Protein AF-A0A3D0QI97-F1 (afdb_monomer)

Secondary structure (DSSP, 8-state):
---------HHHHHHHHHHHTS---HHHHHHHHHHHHHHH-TT-HHHHHHHHHHHHHHHHTT-HHHHHHHHHHHHHHHHH-TT-HHHHHHHHHHHHHHHHH--SHHHHHHHHHHHHHHHHHHHHH-TT-HHHHHHHHHHHHTS-GGG--HHHHHHHHHHHHT-TTTTTS-HHHHHHHHHHHHHHHHHTT-HHHHHHHHHHHHHHSTTSHHHHHHHHHHHHTT-

pLDDT: mean 90.34, std 15.94, range [37.19, 98.81]

Radius of gyration: 21.59 Å; Cα contacts (8 Å, |Δi|>4): 256; chains: 1; bounding box: 40×82×49 Å

Foldseek 3Di:
DDDDDDPPPPVVVVVVVVVVPPPPPPLNVVLVVLVVVCVVVVLPLVSLLVNLVSLLVVVVVPDPVSLVSSLVSLVSNCVNPVLPLLSLLSNLLSLQSVLVVDPDPVSNVVSPVSSQVSLVVSCVSPVLDLNSLLSLLVSLLVDDCVVVSLVSSLVSLVSLVVRPCNVVDDLVSLLSSLLSNLVSCVVVVVPVSSLVSLVSSCVSDPPDPSNVVSVVVVVVSVD

Sequence (223 aa):
MRSIIPAVSRNFLLTLLLYLLVPVSKGQDRIRELEARLKLAPNDESVLMELGRMYHDRGVDGDEEAVDKAFGLFERALMLDSSNVVALAYRGRLWTMRALDSWWPPNKLSYFKKGGDDLDAAVSMDPTNIMVRLLRGINGLGLPDFLGKLPKALEDFILILRHPEFPEQRKELKVAVFYYAGVACKRADDYEKARELFKQAMSVFPGSDFAKRAETELMDMGS

Nearest PDB structures (foldseek):
  2pl2-assembly1_B  TM=8.116E-01  e=1.186E-04  Thermus thermophilus HB27
  8j8p-assembly1_C  TM=7.797E-01  e=1.451E-03  Saccharomyces eubayanus
  7cc7-assembly1_A  TM=7.195E-01  e=1.001E-03  Homo sapiens
  5zyp-assembly1_A  TM=6.661E-01  e=1.116E-02  Saccharomyces cerevisiae S288C
  1zu2-assembly1_A  TM=6.411E-01  e=1.188E-01  Arabidopsis thaliana

Mean predicted aligned error: 7.46 Å

Structure (mmCIF, N/CA/C/O backbone):
data_AF-A0A3D0QI97-F1
#
_entry.id   AF-A0A3D0QI97-F1
#
loop_
_atom_site.group_PDB
_atom_site.id
_atom_site.type_symbol
_atom_site.label_atom_id
_atom_site.label_alt_id
_atom_site.label_comp_id
_atom_site.label_asym_id
_atom_site.label_entity_id
_atom_site.label_seq_id
_atom_site.pdbx_PDB_ins_code
_atom_site.Cartn_x
_atom_site.Cartn_y
_atom_site.Cartn_z
_atom_site.occupancy
_atom_site.B_iso_or_equiv
_atom_site.auth_seq_id
_atom_site.auth_comp_id
_atom_site.auth_asym_id
_atom_site.auth_atom_id
_atom_site.pdbx_PDB_model_num
ATOM 1 N N . MET A 1 1 ? -4.526 -65.144 -27.166 1.00 42.94 1 MET A N 1
ATOM 2 C CA . MET A 1 1 ? -3.799 -64.028 -26.521 1.00 42.94 1 MET A CA 1
ATOM 3 C C . MET A 1 1 ? -4.731 -62.825 -26.455 1.00 42.94 1 MET A C 1
ATOM 5 O O . MET A 1 1 ? -5.019 -62.243 -27.491 1.00 42.94 1 MET A O 1
ATOM 9 N N . ARG A 1 2 ? -5.305 -62.523 -25.283 1.00 37.19 2 ARG A N 1
ATOM 10 C CA . ARG A 1 2 ? -6.156 -61.336 -25.083 1.00 37.19 2 ARG A CA 1
ATOM 11 C C . ARG A 1 2 ? -5.255 -60.162 -24.696 1.00 37.19 2 ARG A C 1
ATOM 13 O O . ARG A 1 2 ? -4.543 -60.252 -23.704 1.00 37.19 2 ARG A O 1
ATOM 20 N N . SER A 1 3 ? -5.274 -59.112 -25.511 1.00 44.03 3 SER A N 1
ATOM 21 C CA . SER A 1 3 ? -4.613 -57.832 -25.250 1.00 44.03 3 SER A CA 1
ATOM 22 C C . SER A 1 3 ? -5.329 -57.117 -24.102 1.00 44.03 3 SER A C 1
ATOM 24 O O . SER A 1 3 ? -6.533 -56.875 -24.182 1.00 44.03 3 SER A O 1
ATOM 26 N N . ILE A 1 4 ? -4.598 -56.825 -23.026 1.00 48.00 4 ILE A N 1
ATOM 27 C CA . ILE A 1 4 ? -5.045 -55.993 -21.907 1.00 48.00 4 ILE A CA 1
ATOM 28 C C . ILE A 1 4 ? -4.420 -54.617 -22.133 1.00 48.00 4 ILE A C 1
ATOM 30 O O . ILE A 1 4 ? -3.275 -54.382 -21.758 1.00 48.00 4 ILE A O 1
ATOM 34 N N . ILE A 1 5 ? -5.158 -53.713 -22.772 1.00 47.22 5 ILE A N 1
ATOM 35 C CA . ILE A 1 5 ? -4.885 -52.278 -22.669 1.00 47.22 5 ILE A CA 1
ATOM 36 C C . ILE A 1 5 ? -5.796 -51.784 -21.542 1.00 47.22 5 ILE A C 1
ATOM 38 O O . ILE A 1 5 ? -7.015 -51.940 -21.663 1.00 47.22 5 ILE A O 1
ATOM 42 N N . PRO A 1 6 ? -5.268 -51.248 -20.427 1.00 40.94 6 PRO A N 1
ATOM 43 C CA . PRO A 1 6 ? -6.119 -50.716 -19.378 1.00 40.94 6 PRO A CA 1
ATOM 44 C C . PRO A 1 6 ? -6.886 -49.521 -19.943 1.00 40.94 6 PRO A C 1
ATOM 46 O O . PRO A 1 6 ? -6.299 -48.563 -20.446 1.00 40.94 6 PRO A O 1
ATOM 49 N N . ALA A 1 7 ? -8.215 -49.599 -19.884 1.00 50.31 7 ALA A N 1
ATOM 50 C CA . ALA A 1 7 ? -9.086 -48.482 -20.190 1.00 50.31 7 ALA A CA 1
ATOM 51 C C . ALA A 1 7 ? -8.742 -47.338 -19.228 1.00 50.31 7 ALA A C 1
ATOM 53 O O . ALA A 1 7 ? -9.106 -47.379 -18.052 1.00 50.31 7 ALA A O 1
ATOM 54 N N . VAL A 1 8 ? -8.025 -46.323 -19.719 1.00 46.69 8 VAL A N 1
ATOM 55 C CA . VAL A 1 8 ? -7.943 -45.027 -19.045 1.00 46.69 8 VAL A CA 1
ATOM 56 C C . VAL A 1 8 ? -9.386 -44.583 -18.867 1.00 46.69 8 VAL A C 1
ATOM 58 O O . VAL A 1 8 ? -10.099 -44.363 -19.847 1.00 46.69 8 VAL A O 1
ATOM 61 N N . SER A 1 9 ? -9.859 -44.592 -17.620 1.00 44.16 9 SER A N 1
ATOM 62 C CA . SER A 1 9 ? -11.266 -44.344 -17.333 1.00 44.16 9 SER A CA 1
ATOM 63 C C . SER A 1 9 ? -11.675 -43.019 -17.979 1.00 44.16 9 SER A C 1
ATOM 65 O O . SER A 1 9 ? -10.985 -42.010 -17.842 1.00 44.16 9 SER A O 1
ATOM 67 N N . ARG A 1 10 ? -12.798 -43.018 -18.703 1.00 52.00 10 ARG A N 1
ATOM 68 C CA . ARG A 1 10 ? -13.376 -41.836 -19.369 1.00 52.00 10 ARG A CA 1
ATOM 69 C C . ARG A 1 10 ? -13.513 -40.628 -18.424 1.00 52.00 10 ARG A C 1
ATOM 71 O O . ARG A 1 10 ? -13.528 -39.489 -18.877 1.00 52.00 10 ARG A O 1
ATOM 78 N N . ASN A 1 11 ? -13.541 -40.881 -17.115 1.00 47.75 11 ASN A N 1
ATOM 79 C CA . ASN A 1 11 ? -13.547 -39.872 -16.064 1.00 47.75 11 ASN A CA 1
ATOM 80 C C . ASN A 1 11 ? -12.225 -39.096 -15.958 1.00 47.75 11 ASN A C 1
ATOM 82 O O . ASN A 1 11 ? -12.269 -37.911 -15.670 1.00 47.75 11 ASN A O 1
ATOM 86 N N . PHE A 1 12 ? -11.066 -39.694 -16.248 1.00 55.12 12 PHE A N 1
ATOM 87 C CA . PHE A 1 12 ? -9.773 -39.005 -16.135 1.00 55.12 12 PHE A CA 1
ATOM 88 C C . PHE A 1 12 ? -9.583 -37.930 -17.221 1.00 55.12 12 PHE A C 1
ATOM 90 O O . PHE A 1 12 ? -9.075 -36.848 -16.939 1.00 55.12 12 PHE A O 1
ATOM 97 N N . LEU A 1 13 ? -10.065 -38.184 -18.446 1.00 48.81 13 LEU A N 1
ATOM 98 C CA . LEU A 1 13 ? -10.087 -37.178 -19.518 1.00 48.81 13 LEU A CA 1
ATOM 99 C C . LEU A 1 13 ? -11.094 -36.052 -19.242 1.00 48.81 13 LEU A C 1
ATOM 101 O O . LEU A 1 13 ? -10.801 -34.899 -19.541 1.00 48.81 13 LEU A O 1
ATOM 105 N N . LEU A 1 14 ? -12.253 -36.363 -18.648 1.00 46.69 14 LEU A N 1
ATOM 106 C CA . LEU A 1 14 ? -13.264 -35.362 -18.287 1.00 46.69 14 LEU A CA 1
ATOM 107 C C . LEU A 1 14 ? -12.797 -34.444 -17.147 1.00 46.69 14 LEU A C 1
ATOM 109 O O . LEU A 1 14 ? -13.030 -33.241 -17.220 1.00 46.69 14 LEU A O 1
ATOM 113 N N . THR A 1 15 ? -12.084 -34.966 -16.143 1.00 52.31 15 THR A N 1
ATOM 114 C CA . THR A 1 15 ? -11.500 -34.139 -15.071 1.00 52.31 15 THR A CA 1
ATOM 115 C C . THR A 1 15 ? -10.381 -33.229 -15.593 1.00 52.31 15 THR A C 1
ATOM 117 O O . THR A 1 15 ? -10.289 -32.075 -15.181 1.00 52.31 15 THR A O 1
ATOM 120 N N . LEU A 1 16 ? -9.568 -33.706 -16.545 1.00 50.19 16 LEU A N 1
ATOM 121 C CA . LEU A 1 16 ? -8.517 -32.901 -17.181 1.00 50.19 16 LEU A CA 1
ATOM 122 C C . LEU A 1 16 ? -9.101 -31.788 -18.076 1.00 50.19 16 LEU A C 1
ATOM 124 O O . LEU A 1 16 ? -8.606 -30.664 -18.068 1.00 50.19 16 LEU A O 1
ATOM 128 N N . LEU A 1 17 ? -10.192 -32.074 -18.796 1.00 47.75 17 LEU A N 1
ATOM 129 C CA . LEU A 1 17 ? -10.939 -31.096 -19.600 1.00 47.75 17 LEU A CA 1
ATOM 130 C C . LEU A 1 17 ? -11.664 -30.043 -18.746 1.00 47.75 17 LEU A C 1
ATOM 132 O O . LEU A 1 17 ? -11.735 -28.888 -19.157 1.00 47.75 17 LEU A O 1
ATOM 136 N N . LEU A 1 18 ? -12.152 -30.402 -17.552 1.00 42.19 18 LEU A N 1
ATOM 137 C CA . LEU A 1 18 ? -12.763 -29.441 -16.623 1.00 42.19 18 LEU A CA 1
ATOM 138 C C . LEU A 1 18 ? -11.741 -28.432 -16.072 1.00 42.19 18 LEU A C 1
ATOM 140 O O . LEU A 1 18 ? -12.073 -27.262 -15.906 1.00 42.19 18 LEU A O 1
ATOM 144 N N . TYR A 1 19 ? -10.494 -28.861 -15.840 1.00 49.34 19 TYR A N 1
ATOM 145 C CA . TYR A 1 19 ? -9.402 -27.972 -15.417 1.00 49.34 19 TYR A CA 1
ATOM 146 C C . TYR A 1 19 ? -8.981 -26.981 -16.515 1.00 49.34 19 TYR A C 1
ATOM 148 O O . TYR A 1 19 ? -8.571 -25.865 -16.211 1.00 49.34 19 TYR A O 1
ATOM 156 N N . LEU A 1 20 ? -9.120 -27.362 -17.789 1.00 47.16 20 LEU A N 1
ATOM 157 C CA . LEU A 1 20 ? -8.831 -26.501 -18.945 1.00 47.16 20 LEU A CA 1
ATOM 158 C C . LEU A 1 20 ? -9.935 -25.466 -19.226 1.00 47.16 20 LEU A C 1
ATOM 160 O O . LEU A 1 20 ? -9.705 -24.524 -19.980 1.00 47.16 20 LEU A O 1
ATOM 164 N N . LEU A 1 21 ? -11.119 -25.639 -18.629 1.00 46.91 21 LEU A N 1
ATOM 165 C CA . LEU A 1 21 ? -12.283 -24.760 -18.778 1.00 46.91 21 LEU A CA 1
ATOM 166 C C . LEU A 1 21 ? -12.501 -23.831 -17.579 1.00 46.91 21 LEU A C 1
ATOM 168 O O . LEU A 1 21 ? -13.480 -23.084 -17.578 1.00 46.91 21 LEU A O 1
ATOM 172 N N . VAL A 1 22 ? -11.613 -23.842 -16.575 1.00 51.38 22 VAL A N 1
ATOM 173 C CA . VAL A 1 22 ? -11.618 -22.791 -15.552 1.00 51.38 22 VAL A CA 1
ATOM 174 C C . VAL A 1 22 ? -11.349 -21.480 -16.287 1.00 51.38 22 VAL A C 1
ATOM 176 O O . VAL A 1 22 ? -10.280 -21.351 -16.890 1.00 51.38 22 VAL A O 1
ATOM 179 N N . PRO A 1 23 ? -12.294 -20.523 -16.302 1.00 48.78 23 PRO A N 1
ATOM 180 C CA . PRO A 1 23 ? -12.046 -19.247 -16.936 1.00 48.78 23 PRO A CA 1
ATOM 181 C C . PRO A 1 23 ? -10.839 -18.630 -16.242 1.00 48.78 23 PRO A C 1
ATOM 183 O O . PRO A 1 23 ? -10.880 -18.328 -15.047 1.00 48.78 23 PRO A O 1
ATOM 186 N N . VAL A 1 24 ? -9.752 -18.502 -17.004 1.00 50.56 24 VAL A N 1
ATOM 187 C CA . VAL A 1 24 ? -8.594 -17.696 -16.640 1.00 50.56 24 VAL A CA 1
ATOM 188 C C . VAL A 1 24 ? -9.164 -16.365 -16.162 1.00 50.56 24 VAL A C 1
ATOM 190 O O . VAL A 1 24 ? -9.981 -15.741 -16.844 1.00 50.56 24 VAL A O 1
ATOM 193 N N . SER A 1 25 ? -8.873 -15.999 -14.915 1.00 62.03 25 SER A N 1
ATOM 194 C CA . SER A 1 25 ? -9.444 -14.777 -14.359 1.00 62.03 25 SER A CA 1
ATOM 195 C C . SER A 1 25 ? -8.982 -13.598 -15.221 1.00 62.03 25 SER A C 1
ATOM 197 O O . SER A 1 25 ? -7.859 -13.605 -15.726 1.00 62.03 25 SER A O 1
ATOM 199 N N . LYS A 1 26 ? -9.811 -12.557 -15.379 1.00 68.56 26 LYS A N 1
ATOM 200 C CA . LYS A 1 26 ? -9.456 -11.368 -16.188 1.00 68.56 26 LYS A CA 1
ATOM 201 C C . LYS A 1 26 ? -8.063 -10.802 -15.849 1.00 68.56 26 LYS A C 1
ATOM 203 O O . LYS A 1 26 ? -7.394 -10.251 -16.716 1.00 68.56 26 LYS A O 1
ATOM 208 N N . GLY A 1 27 ? -7.621 -10.950 -14.595 1.00 71.12 27 GLY A N 1
ATOM 209 C CA . GLY A 1 27 ? -6.281 -10.560 -14.152 1.00 71.12 27 GLY A CA 1
ATOM 210 C C . GLY A 1 27 ? -5.153 -11.416 -14.740 1.00 71.12 27 GLY A C 1
ATOM 211 O O . GLY A 1 27 ? -4.116 -10.877 -15.113 1.00 71.12 27 GLY A O 1
ATOM 212 N N . GLN A 1 28 ? -5.342 -12.729 -14.881 1.00 78.88 28 GLN A N 1
ATOM 213 C CA . GLN A 1 28 ? -4.347 -13.612 -15.496 1.00 78.88 28 GLN A CA 1
ATOM 214 C C . GLN A 1 28 ? -4.184 -13.345 -17.000 1.00 78.88 28 GLN A C 1
ATOM 216 O O . GLN A 1 28 ? -3.057 -13.374 -17.495 1.00 78.88 28 GLN A O 1
ATOM 221 N N . ASP A 1 29 ? -5.269 -13.024 -17.711 1.00 86.94 29 ASP A N 1
ATOM 222 C CA . ASP A 1 29 ? -5.196 -12.629 -19.125 1.00 86.94 29 ASP A CA 1
ATOM 223 C C . ASP A 1 29 ? -4.401 -11.329 -19.301 1.00 86.94 29 ASP A C 1
ATOM 225 O O . ASP A 1 29 ? -3.510 -11.247 -20.149 1.00 86.94 29 ASP A O 1
ATOM 229 N N . ARG A 1 30 ? -4.651 -10.340 -18.434 1.00 93.88 30 ARG A N 1
ATOM 230 C CA . ARG A 1 30 ? -3.924 -9.065 -18.436 1.00 93.88 30 ARG A CA 1
ATOM 231 C C . ARG A 1 30 ? -2.436 -9.230 -18.118 1.00 93.88 30 ARG A C 1
ATOM 233 O O . ARG A 1 30 ? -1.611 -8.612 -18.782 1.00 93.88 30 ARG A O 1
ATOM 240 N N . ILE A 1 31 ? -2.071 -10.078 -17.153 1.00 95.44 31 ILE A N 1
ATOM 241 C CA . ILE A 1 31 ? -0.657 -10.370 -16.855 1.00 95.44 31 ILE A CA 1
ATOM 242 C C . ILE A 1 31 ? 0.052 -10.898 -18.107 1.00 95.44 31 ILE A C 1
ATOM 244 O O . ILE A 1 31 ? 1.101 -10.374 -18.473 1.00 95.44 31 ILE A O 1
ATOM 248 N N . ARG A 1 32 ? -0.542 -11.873 -18.809 1.00 95.12 32 ARG A N 1
ATOM 249 C CA . ARG A 1 32 ? 0.048 -12.445 -20.032 1.00 95.12 32 ARG A CA 1
ATOM 250 C C . ARG A 1 32 ? 0.204 -11.408 -21.145 1.00 95.12 32 ARG A C 1
ATOM 252 O O . ARG A 1 32 ? 1.214 -11.415 -21.848 1.00 95.12 32 ARG A O 1
ATOM 259 N N . GLU A 1 33 ? -0.778 -10.521 -21.303 1.00 96.38 33 GLU A N 1
ATOM 260 C CA . GLU A 1 33 ? -0.725 -9.405 -22.255 1.00 96.38 33 GLU A CA 1
ATOM 261 C C . GLU A 1 33 ? 0.464 -8.475 -21.956 1.00 96.38 33 GLU A C 1
ATOM 263 O O . GLU A 1 33 ? 1.278 -8.191 -22.839 1.00 9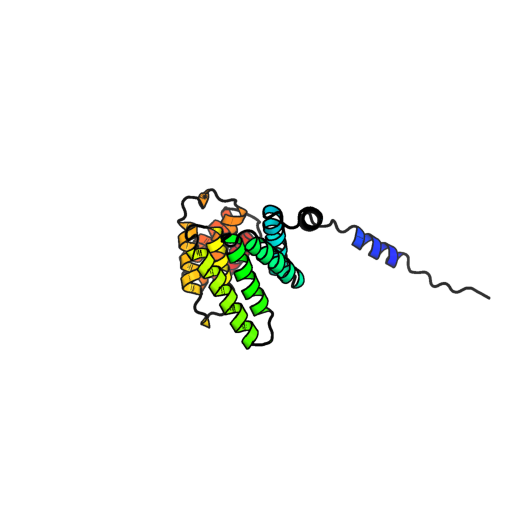6.38 33 GLU A O 1
ATOM 268 N N . LEU A 1 34 ? 0.601 -8.038 -20.701 1.00 97.56 34 LEU A N 1
ATOM 269 C CA . LEU A 1 34 ? 1.673 -7.138 -20.272 1.00 97.56 34 LEU A CA 1
ATOM 270 C C . LEU A 1 34 ? 3.055 -7.802 -20.380 1.00 97.56 34 LEU A C 1
ATOM 272 O O . LEU A 1 34 ? 4.008 -7.169 -20.832 1.00 97.56 34 LEU A O 1
ATOM 276 N N . GLU A 1 35 ? 3.168 -9.089 -20.047 1.00 97.81 35 GLU A N 1
ATOM 277 C CA . GLU A 1 35 ? 4.398 -9.863 -20.248 1.00 97.81 35 GLU A CA 1
ATOM 278 C C . GLU A 1 35 ? 4.796 -9.941 -21.724 1.00 97.81 35 GLU A C 1
ATOM 280 O O . GLU A 1 35 ? 5.966 -9.757 -22.065 1.00 97.81 35 GLU A O 1
ATOM 285 N N . ALA A 1 36 ? 3.838 -10.196 -22.619 1.00 97.50 36 ALA A N 1
ATOM 286 C CA . ALA A 1 36 ? 4.093 -10.203 -24.056 1.00 97.50 36 ALA A CA 1
ATOM 287 C C . ALA A 1 36 ? 4.545 -8.822 -24.551 1.00 97.50 36 ALA A C 1
ATOM 289 O O . ALA A 1 36 ? 5.473 -8.735 -25.358 1.00 97.50 36 ALA A O 1
ATOM 290 N N . ARG A 1 37 ? 3.960 -7.742 -24.022 1.00 97.56 37 ARG A N 1
ATOM 291 C CA . ARG A 1 37 ? 4.379 -6.375 -24.342 1.00 97.56 37 ARG A CA 1
ATOM 292 C C . ARG A 1 37 ? 5.803 -6.082 -23.873 1.00 97.56 37 ARG A C 1
ATOM 294 O O . ARG A 1 37 ? 6.569 -5.529 -24.656 1.00 97.56 37 ARG A O 1
ATOM 301 N N . LEU A 1 38 ? 6.204 -6.511 -22.674 1.00 97.06 38 LEU A N 1
ATOM 302 C CA . LEU A 1 38 ? 7.587 -6.328 -22.203 1.00 97.06 38 LEU A CA 1
ATOM 303 C C . LEU A 1 38 ? 8.613 -7.128 -23.004 1.00 97.06 38 LEU A C 1
ATOM 305 O O . LEU A 1 38 ? 9.752 -6.689 -23.124 1.00 97.06 38 LEU A O 1
ATOM 309 N N . LYS A 1 39 ? 8.235 -8.264 -23.603 1.00 96.81 39 LYS A N 1
AT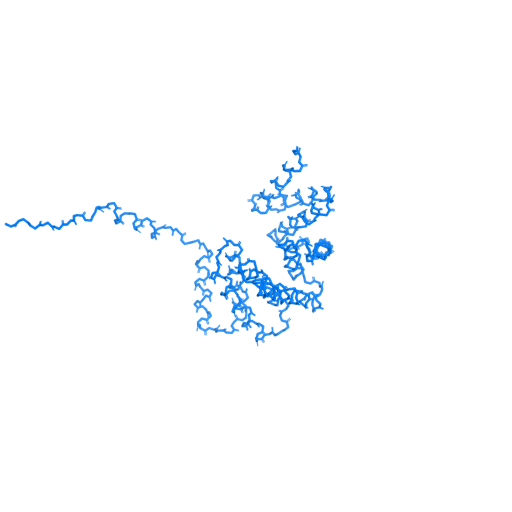OM 310 C CA . LYS A 1 39 ? 9.137 -8.972 -24.531 1.00 96.81 39 LYS A CA 1
ATOM 311 C C . LYS A 1 39 ? 9.478 -8.123 -25.758 1.00 96.81 39 LYS A C 1
ATOM 313 O O . LYS A 1 39 ? 10.582 -8.238 -26.279 1.00 96.81 39 LYS A O 1
ATOM 318 N N . LEU A 1 40 ? 8.544 -7.288 -26.212 1.00 97.38 40 LEU A N 1
ATOM 319 C CA . LEU A 1 40 ? 8.725 -6.402 -27.365 1.00 97.38 40 LEU A CA 1
ATOM 320 C C . LEU A 1 40 ? 9.317 -5.042 -26.969 1.00 97.38 40 LEU A C 1
ATOM 322 O O . LEU A 1 40 ? 10.109 -4.476 -27.718 1.00 97.38 40 LEU A O 1
ATOM 326 N N . ALA A 1 41 ? 8.956 -4.533 -25.792 1.00 96.38 41 ALA A N 1
ATOM 327 C CA . ALA A 1 41 ? 9.401 -3.252 -25.255 1.00 96.38 41 ALA A CA 1
ATOM 328 C C . ALA A 1 41 ? 9.854 -3.401 -23.786 1.00 96.38 41 ALA A C 1
ATOM 330 O O . ALA A 1 41 ? 9.114 -3.035 -22.871 1.00 96.38 41 ALA A O 1
ATOM 331 N N . PRO A 1 42 ? 11.081 -3.903 -23.529 1.00 95.56 42 PRO A N 1
ATOM 332 C CA . PRO A 1 42 ? 11.545 -4.235 -22.173 1.00 95.56 42 PRO A CA 1
ATOM 333 C C . PRO A 1 42 ? 11.670 -3.050 -21.208 1.00 95.56 42 PRO A C 1
ATOM 335 O O . PRO A 1 42 ? 11.829 -3.245 -20.005 1.00 95.56 42 PRO A O 1
ATOM 338 N N . ASN A 1 43 ? 11.640 -1.825 -21.738 1.00 96.38 43 ASN A N 1
ATOM 339 C CA . ASN A 1 43 ? 11.813 -0.587 -20.980 1.00 96.38 43 ASN A CA 1
ATOM 340 C C . ASN A 1 43 ? 10.542 0.270 -20.956 1.00 96.38 43 ASN A C 1
ATOM 342 O O . ASN A 1 43 ? 10.616 1.464 -20.684 1.00 96.38 43 ASN A O 1
ATOM 346 N N . ASP A 1 44 ? 9.387 -0.308 -21.285 1.00 97.50 44 ASP A N 1
ATOM 347 C CA . ASP A 1 44 ? 8.110 0.390 -21.174 1.00 97.50 44 ASP A CA 1
ATOM 348 C C . ASP A 1 44 ? 7.747 0.570 -19.693 1.00 97.50 44 ASP A C 1
ATOM 350 O O . ASP A 1 44 ? 7.200 -0.328 -19.052 1.00 97.50 44 ASP A O 1
ATOM 354 N N . GLU A 1 45 ? 8.096 1.732 -19.137 1.00 96.38 45 GLU A N 1
ATOM 355 C CA . GLU A 1 45 ? 7.933 2.039 -17.714 1.00 96.38 45 GLU A CA 1
ATOM 356 C C . GLU A 1 45 ? 6.483 1.890 -17.247 1.00 96.38 45 GLU A C 1
ATOM 358 O O . GLU A 1 45 ? 6.227 1.346 -16.174 1.00 96.38 45 GLU A O 1
ATOM 363 N N . SER A 1 46 ? 5.514 2.291 -18.074 1.00 97.12 46 SER A N 1
ATOM 364 C CA . SER A 1 46 ? 4.095 2.154 -17.744 1.00 97.12 46 SER A CA 1
ATOM 365 C C . SER A 1 46 ? 3.715 0.687 -17.531 1.00 97.12 46 SER A C 1
ATOM 367 O O . SER A 1 46 ? 3.042 0.354 -16.552 1.00 97.12 46 SER A O 1
ATOM 369 N N . VAL A 1 47 ? 4.211 -0.200 -18.399 1.00 98.25 47 VAL A N 1
ATOM 370 C CA . VAL A 1 47 ? 3.973 -1.645 -18.309 1.00 98.25 47 VAL A CA 1
ATOM 371 C C . VAL A 1 47 ? 4.733 -2.266 -17.145 1.00 98.25 47 VAL A C 1
ATOM 373 O O . VAL A 1 47 ? 4.158 -3.089 -16.438 1.00 98.25 47 VAL A O 1
ATOM 376 N N . LEU A 1 48 ? 5.986 -1.862 -16.904 1.00 98.62 48 LEU A N 1
ATOM 377 C CA . LEU A 1 48 ? 6.763 -2.305 -15.740 1.00 98.62 48 LEU A CA 1
ATOM 378 C C . LEU A 1 48 ? 6.014 -1.991 -14.441 1.00 98.62 48 LEU A C 1
ATOM 380 O O . LEU A 1 48 ? 5.849 -2.862 -13.588 1.00 98.62 48 LEU A O 1
ATOM 384 N N . MET A 1 49 ? 5.503 -0.765 -14.326 1.00 98.31 49 MET A N 1
ATOM 385 C CA . MET A 1 49 ? 4.762 -0.309 -13.157 1.00 98.31 49 MET A CA 1
ATOM 386 C C . MET A 1 49 ? 3.423 -1.027 -13.002 1.00 98.31 49 MET A C 1
ATOM 388 O O . MET A 1 49 ? 3.043 -1.382 -11.888 1.00 98.31 49 MET A O 1
ATOM 392 N N . GLU A 1 50 ? 2.679 -1.233 -14.088 1.00 97.94 50 GLU A N 1
ATOM 393 C CA . GLU A 1 50 ? 1.401 -1.942 -14.030 1.00 97.94 50 GLU A CA 1
ATOM 394 C C . GLU A 1 50 ? 1.582 -3.419 -13.676 1.00 97.94 50 GLU A C 1
ATOM 396 O O . GLU A 1 50 ? 0.985 -3.895 -12.710 1.00 97.94 50 GLU A O 1
ATOM 401 N N . LEU A 1 51 ? 2.447 -4.124 -14.404 1.00 98.38 51 LEU A N 1
ATOM 402 C CA . LEU A 1 51 ? 2.710 -5.539 -14.178 1.00 98.38 51 LEU A CA 1
ATOM 403 C C . LEU A 1 51 ? 3.337 -5.779 -12.799 1.00 98.38 51 LEU A C 1
ATOM 405 O O . LEU A 1 51 ? 2.975 -6.739 -12.121 1.00 98.38 51 LEU A O 1
ATOM 409 N N . GLY A 1 52 ? 4.219 -4.879 -12.350 1.00 98.38 52 GLY A N 1
ATOM 410 C CA . GLY A 1 52 ? 4.819 -4.924 -11.018 1.00 98.38 52 GLY A CA 1
ATOM 411 C C . GLY A 1 52 ? 3.771 -4.861 -9.909 1.00 98.38 52 GLY A C 1
ATOM 412 O O . GLY A 1 52 ? 3.830 -5.652 -8.971 1.00 98.38 52 GLY A O 1
ATOM 413 N N . ARG A 1 53 ? 2.758 -3.990 -10.039 1.00 97.56 53 ARG A N 1
ATOM 414 C CA . ARG A 1 53 ? 1.634 -3.929 -9.087 1.00 97.56 53 ARG A CA 1
ATOM 415 C C . ARG A 1 53 ? 0.788 -5.197 -9.107 1.00 97.56 53 ARG A C 1
ATOM 417 O O . ARG A 1 53 ? 0.458 -5.711 -8.049 1.00 97.56 53 ARG A O 1
ATOM 424 N N . MET A 1 54 ? 0.490 -5.733 -10.289 1.00 97.1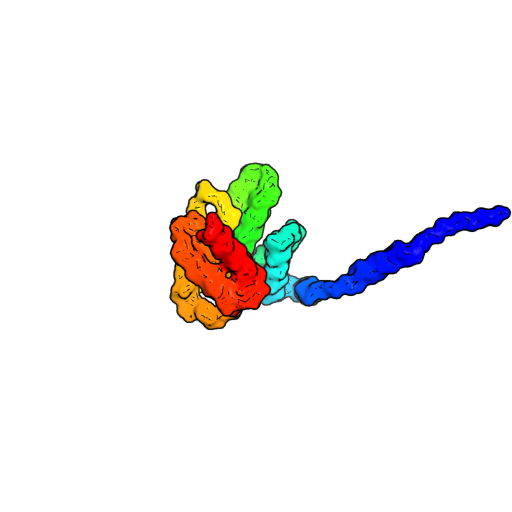2 54 MET A N 1
ATOM 425 C CA . MET A 1 54 ? -0.288 -6.973 -10.396 1.00 97.12 54 MET A CA 1
ATOM 426 C C . MET A 1 54 ? 0.428 -8.164 -9.753 1.00 97.12 54 MET A C 1
ATOM 428 O O . MET A 1 54 ? -0.204 -8.992 -9.100 1.00 97.12 54 MET A O 1
ATOM 432 N N . TYR A 1 55 ? 1.748 -8.252 -9.921 1.00 98.31 55 TYR A N 1
ATOM 433 C CA . TYR A 1 55 ? 2.547 -9.271 -9.251 1.00 98.31 55 TYR A CA 1
ATOM 434 C C . TYR A 1 55 ? 2.678 -9.017 -7.745 1.00 98.31 55 TYR A C 1
ATOM 436 O O . TYR A 1 55 ? 2.584 -9.960 -6.966 1.00 98.31 55 TYR A O 1
ATOM 444 N N . HIS A 1 56 ? 2.798 -7.762 -7.310 1.00 97.06 56 HIS A N 1
ATOM 445 C CA . HIS A 1 56 ? 2.730 -7.424 -5.888 1.00 97.06 56 HIS A CA 1
ATOM 446 C C . HIS A 1 56 ? 1.412 -7.902 -5.261 1.00 97.06 56 HIS A C 1
ATOM 448 O O . HIS A 1 56 ? 1.442 -8.538 -4.212 1.00 97.06 56 HIS A O 1
ATOM 454 N N . ASP A 1 57 ? 0.273 -7.647 -5.909 1.00 93.69 57 ASP A N 1
ATOM 455 C CA . ASP A 1 57 ? -1.043 -8.027 -5.387 1.00 93.69 57 ASP A CA 1
ATOM 456 C C . ASP A 1 57 ? -1.184 -9.555 -5.281 1.00 93.69 57 ASP A C 1
ATOM 458 O O . ASP A 1 57 ? -1.633 -10.060 -4.257 1.00 93.69 57 ASP A O 1
ATOM 462 N N . ARG A 1 58 ? -0.676 -10.312 -6.266 1.00 95.12 58 ARG A N 1
ATOM 463 C CA . ARG A 1 58 ? -0.572 -11.780 -6.158 1.00 95.12 58 ARG A CA 1
ATOM 464 C C . ARG A 1 58 ? 0.313 -12.222 -4.992 1.00 95.12 58 ARG A C 1
ATOM 466 O O . ARG A 1 58 ? -0.021 -13.184 -4.310 1.00 95.12 58 ARG A O 1
ATOM 473 N N . GLY A 1 59 ? 1.424 -11.528 -4.755 1.00 94.25 59 GLY A N 1
ATOM 474 C CA . GLY A 1 59 ? 2.286 -11.793 -3.605 1.00 94.25 59 GLY A CA 1
ATOM 475 C C . GLY A 1 59 ? 1.582 -11.531 -2.272 1.00 94.25 59 GLY A C 1
ATOM 476 O O . GLY A 1 59 ? 1.757 -12.292 -1.327 1.00 94.25 59 GLY A O 1
ATOM 477 N N . VAL A 1 60 ? 0.734 -10.500 -2.196 1.00 91.06 60 VAL A N 1
ATOM 478 C CA . VAL A 1 60 ? -0.134 -10.256 -1.030 1.00 91.06 60 VAL A CA 1
ATOM 479 C C . VAL A 1 60 ? -1.123 -11.410 -0.820 1.00 91.06 60 VAL A C 1
ATOM 481 O O . VAL A 1 60 ? -1.402 -11.755 0.327 1.00 91.06 60 VAL A O 1
ATOM 484 N N . ASP A 1 61 ? -1.588 -12.040 -1.900 1.00 90.94 61 ASP A N 1
ATOM 485 C CA . ASP A 1 61 ? -2.451 -13.229 -1.866 1.00 90.94 61 ASP A CA 1
ATOM 486 C C . ASP A 1 61 ? -1.687 -14.550 -1.608 1.00 90.94 61 ASP A C 1
ATOM 488 O O . ASP A 1 61 ? -2.298 -15.621 -1.580 1.00 90.94 61 ASP A O 1
ATOM 492 N N . GLY A 1 62 ? -0.368 -14.494 -1.384 1.00 89.88 62 GLY A N 1
ATOM 493 C CA . GLY A 1 62 ? 0.466 -15.642 -1.006 1.00 89.88 62 GLY A CA 1
ATOM 494 C C . GLY A 1 62 ? 1.259 -16.287 -2.148 1.00 89.88 62 GLY A C 1
ATOM 495 O O . GLY A 1 62 ? 1.816 -17.367 -1.969 1.00 89.88 62 GLY A O 1
ATOM 496 N N . ASP A 1 63 ? 1.322 -15.661 -3.325 1.00 93.12 63 ASP A N 1
ATOM 497 C CA . ASP A 1 63 ? 2.164 -16.122 -4.432 1.00 93.12 63 ASP A CA 1
ATOM 498 C C . ASP A 1 63 ? 3.617 -15.644 -4.262 1.00 93.12 63 ASP A C 1
ATOM 500 O O . ASP A 1 63 ? 3.980 -14.537 -4.665 1.00 93.12 63 ASP A O 1
ATOM 504 N N . GLU A 1 64 ? 4.460 -16.486 -3.666 1.00 90.38 64 GLU A N 1
ATOM 505 C CA . GLU A 1 64 ? 5.876 -16.177 -3.415 1.00 90.38 64 GLU A CA 1
ATOM 506 C C . GLU A 1 64 ? 6.655 -15.853 -4.707 1.00 90.38 64 GLU A C 1
ATOM 508 O O . GLU A 1 64 ? 7.462 -14.922 -4.732 1.00 90.38 64 GLU A O 1
ATOM 513 N N . GLU A 1 65 ? 6.380 -16.547 -5.821 1.00 93.75 65 GLU A N 1
ATOM 514 C CA . GLU A 1 65 ? 7.056 -16.291 -7.105 1.00 93.75 65 GLU A CA 1
ATOM 515 C C . GLU A 1 65 ? 6.697 -14.899 -7.651 1.00 93.75 65 GLU A C 1
ATOM 517 O O . GLU A 1 65 ? 7.520 -14.211 -8.266 1.00 93.75 65 GLU A O 1
ATOM 522 N N . ALA A 1 66 ? 5.463 -14.452 -7.410 1.00 96.25 66 ALA A N 1
ATOM 523 C CA . ALA A 1 66 ? 5.020 -13.124 -7.802 1.00 96.25 66 ALA A CA 1
ATOM 524 C C . ALA A 1 66 ? 5.782 -12.006 -7.071 1.00 96.25 66 ALA A C 1
ATOM 526 O O . ALA A 1 66 ? 6.030 -10.958 -7.670 1.00 96.25 66 ALA A O 1
ATOM 527 N N . VAL A 1 67 ? 6.231 -12.229 -5.832 1.00 96.06 67 VAL A N 1
ATOM 528 C CA . VAL A 1 67 ? 7.049 -11.256 -5.084 1.00 96.06 67 VAL A CA 1
ATOM 529 C C . VAL A 1 67 ? 8.362 -10.983 -5.816 1.00 96.06 67 VAL A C 1
ATOM 531 O O . VAL A 1 67 ? 8.734 -9.824 -6.018 1.00 96.06 67 VAL A O 1
ATOM 534 N N . ASP A 1 68 ? 9.039 -12.031 -6.283 1.00 96.31 68 ASP A N 1
ATOM 535 C CA . ASP A 1 68 ? 10.302 -11.893 -7.010 1.00 96.31 68 ASP A CA 1
ATOM 536 C C . ASP A 1 68 ? 10.118 -11.266 -8.395 1.00 96.31 68 ASP A C 1
ATOM 538 O O . ASP A 1 68 ? 10.911 -10.405 -8.794 1.00 96.31 68 ASP A O 1
ATOM 542 N N . LYS A 1 69 ? 9.035 -11.615 -9.102 1.00 98.00 69 LYS A N 1
ATOM 543 C CA . LYS A 1 69 ? 8.685 -10.976 -10.381 1.00 98.00 69 LYS A CA 1
ATOM 544 C C . LYS A 1 69 ? 8.405 -9.488 -10.212 1.00 98.00 69 LYS A C 1
ATOM 546 O O . LYS A 1 69 ? 8.961 -8.678 -10.953 1.00 98.00 69 LYS A O 1
ATOM 551 N N . ALA A 1 70 ? 7.591 -9.114 -9.224 1.00 98.56 70 ALA A N 1
ATOM 552 C CA . ALA A 1 70 ? 7.320 -7.715 -8.908 1.00 98.56 70 ALA A CA 1
ATOM 553 C C . ALA A 1 70 ? 8.616 -6.965 -8.584 1.00 98.56 70 ALA A C 1
ATOM 555 O O . ALA A 1 70 ? 8.837 -5.861 -9.081 1.00 98.56 70 ALA A O 1
ATOM 556 N N . PHE A 1 71 ? 9.503 -7.586 -7.804 1.00 98.38 71 PHE A N 1
ATOM 557 C CA . PHE A 1 71 ? 10.759 -6.969 -7.400 1.00 98.38 71 PHE A CA 1
ATOM 558 C C . PHE A 1 71 ? 11.646 -6.638 -8.600 1.00 98.38 71 PHE A C 1
ATOM 560 O O . PHE A 1 71 ? 12.095 -5.499 -8.723 1.00 98.38 71 PHE A O 1
ATOM 567 N N . GLY A 1 72 ? 11.834 -7.588 -9.522 1.00 98.19 72 GLY A N 1
ATOM 568 C CA . GLY A 1 72 ? 12.611 -7.353 -10.742 1.00 98.19 72 GLY A CA 1
ATOM 569 C C . GLY A 1 72 ? 12.025 -6.245 -11.626 1.00 98.19 72 GLY A C 1
ATOM 570 O O . GLY A 1 72 ? 12.771 -5.458 -12.209 1.00 98.19 72 GLY A O 1
ATOM 571 N N . LEU A 1 73 ? 10.694 -6.131 -11.689 1.00 98.75 73 LEU A N 1
ATOM 572 C CA . LEU A 1 73 ? 10.013 -5.086 -12.461 1.00 98.75 73 LEU A CA 1
ATOM 573 C C . LEU A 1 73 ? 10.222 -3.693 -11.857 1.00 98.75 73 LEU A C 1
ATOM 575 O O . LEU A 1 73 ? 10.542 -2.758 -12.592 1.00 98.75 73 LEU A O 1
ATOM 579 N N . PHE A 1 74 ? 10.105 -3.548 -10.534 1.00 98.69 74 PHE A N 1
ATOM 580 C CA . PHE A 1 74 ? 10.351 -2.263 -9.873 1.00 98.69 74 PHE A CA 1
ATOM 581 C C . PHE A 1 74 ? 11.835 -1.891 -9.843 1.00 98.69 74 PHE A C 1
ATOM 583 O O . PHE A 1 74 ? 12.158 -0.716 -9.992 1.00 98.69 74 PHE A O 1
ATOM 590 N N . GLU A 1 75 ? 12.756 -2.855 -9.737 1.00 98.44 75 GLU A N 1
ATOM 591 C CA . GLU A 1 75 ? 14.182 -2.573 -9.946 1.00 98.44 75 GLU A CA 1
ATOM 592 C C . GLU A 1 75 ? 14.459 -2.091 -11.368 1.00 98.44 75 GLU A C 1
ATOM 594 O O . GLU A 1 75 ? 15.214 -1.136 -11.557 1.00 98.44 75 GLU A O 1
ATOM 599 N N . ARG A 1 76 ? 13.817 -2.695 -12.375 1.00 98.38 76 ARG A N 1
ATOM 600 C CA . ARG A 1 76 ? 13.946 -2.223 -13.753 1.00 98.38 76 ARG A CA 1
ATOM 601 C C . ARG A 1 76 ? 13.390 -0.815 -13.924 1.00 98.38 76 ARG A C 1
ATOM 603 O O . ARG A 1 76 ? 14.067 -0.004 -14.547 1.00 98.38 76 ARG A O 1
ATOM 610 N N . ALA A 1 77 ? 12.229 -0.513 -13.346 1.00 98.44 77 ALA A N 1
ATOM 611 C CA . ALA A 1 77 ? 11.661 0.833 -13.359 1.00 98.44 77 ALA A CA 1
ATOM 612 C C . ALA A 1 77 ? 12.615 1.853 -12.711 1.00 98.44 77 ALA A C 1
ATOM 614 O O . ALA A 1 77 ? 12.907 2.875 -13.317 1.00 98.44 77 ALA A O 1
ATOM 615 N N . LEU A 1 78 ? 13.203 1.530 -11.555 1.00 98.38 78 LEU A N 1
ATOM 616 C CA . LEU A 1 78 ? 14.157 2.403 -10.855 1.00 98.38 78 LEU A CA 1
ATOM 617 C C . LEU A 1 78 ? 15.499 2.578 -11.581 1.00 98.38 78 LEU A C 1
ATOM 619 O O . LEU A 1 78 ? 16.180 3.579 -11.376 1.00 98.38 78 LEU A O 1
ATOM 623 N N . MET A 1 79 ? 15.899 1.622 -12.425 1.00 98.12 79 MET A N 1
ATOM 624 C CA . MET A 1 79 ? 17.050 1.795 -13.319 1.00 98.12 79 MET A CA 1
ATOM 625 C C . MET A 1 79 ? 16.758 2.761 -14.474 1.00 98.12 79 MET A C 1
ATOM 627 O O . MET A 1 79 ? 17.693 3.360 -14.999 1.00 98.12 79 MET A O 1
ATOM 631 N N . LEU A 1 80 ? 15.498 2.866 -14.904 1.00 97.94 80 LEU A N 1
ATOM 632 C CA . LEU A 1 80 ? 15.077 3.785 -15.967 1.00 97.94 80 LEU A CA 1
ATOM 633 C C . LEU A 1 80 ? 14.819 5.186 -15.410 1.00 97.94 80 LEU A C 1
ATOM 635 O O . LEU A 1 80 ? 15.262 6.165 -16.002 1.00 97.94 80 LEU A O 1
ATOM 639 N N . ASP A 1 81 ? 14.159 5.258 -14.257 1.00 97.62 81 ASP A N 1
ATOM 640 C CA . ASP A 1 81 ? 13.909 6.483 -13.512 1.00 97.62 81 ASP A CA 1
ATOM 641 C C . ASP A 1 81 ? 14.123 6.247 -12.011 1.00 97.62 81 ASP A C 1
ATOM 643 O O . ASP A 1 81 ? 13.252 5.761 -11.284 1.00 97.62 81 ASP A O 1
ATOM 647 N N . SER A 1 82 ? 15.297 6.644 -11.519 1.00 96.69 82 SER A N 1
ATOM 648 C CA . SER A 1 82 ? 15.626 6.554 -10.094 1.00 96.69 82 SER A CA 1
ATOM 649 C C . SER A 1 82 ? 14.815 7.516 -9.219 1.00 96.69 82 SER A C 1
ATOM 651 O O . SER A 1 82 ? 14.882 7.417 -7.995 1.00 96.69 82 SER A O 1
ATOM 653 N N . SER A 1 83 ? 14.090 8.468 -9.818 1.00 96.75 83 SER A N 1
ATOM 654 C CA . SER A 1 83 ? 13.222 9.414 -9.113 1.00 96.75 83 SER A CA 1
ATOM 655 C C . SER A 1 83 ? 11.780 8.920 -8.949 1.00 96.75 83 SER A C 1
ATOM 657 O O . SER A 1 83 ? 10.996 9.564 -8.250 1.00 96.75 83 SER A O 1
ATOM 659 N N . ASN A 1 84 ? 11.437 7.750 -9.503 1.00 98.25 84 ASN A N 1
ATOM 660 C CA . ASN A 1 84 ? 10.099 7.177 -9.398 1.00 98.25 84 ASN A CA 1
ATOM 661 C C . ASN A 1 84 ? 9.792 6.713 -7.958 1.00 98.25 84 ASN A C 1
ATOM 663 O O . ASN A 1 84 ? 10.047 5.573 -7.555 1.00 98.25 84 ASN A O 1
ATOM 667 N N . VAL A 1 85 ? 9.199 7.615 -7.172 1.00 98.50 85 VAL A N 1
ATOM 668 C CA . VAL A 1 85 ? 8.866 7.404 -5.752 1.00 98.50 85 VAL A CA 1
ATOM 669 C C . VAL A 1 85 ? 7.896 6.244 -5.526 1.00 98.50 85 VAL A C 1
ATOM 671 O O . VAL A 1 85 ? 7.973 5.558 -4.507 1.00 98.50 85 VAL A O 1
ATOM 674 N N . VAL A 1 86 ? 7.002 5.978 -6.481 1.00 98.44 86 VAL A N 1
ATOM 675 C CA . VAL A 1 86 ? 6.027 4.886 -6.385 1.00 98.44 86 VAL A CA 1
ATOM 676 C C . VAL A 1 86 ? 6.733 3.541 -6.556 1.00 98.44 86 VAL A C 1
ATOM 678 O O . VAL A 1 86 ? 6.502 2.630 -5.764 1.00 98.44 86 VAL A O 1
ATOM 681 N N . ALA A 1 87 ? 7.633 3.418 -7.537 1.00 98.62 87 ALA A N 1
ATOM 682 C CA . ALA A 1 87 ? 8.449 2.220 -7.730 1.00 98.62 87 ALA A CA 1
ATOM 683 C C . ALA A 1 87 ? 9.338 1.946 -6.510 1.00 98.62 87 ALA A C 1
ATOM 685 O O . ALA A 1 87 ? 9.428 0.806 -6.051 1.00 98.62 87 ALA A O 1
ATOM 686 N N . LEU A 1 88 ? 9.937 3.000 -5.943 1.00 98.75 88 LEU A N 1
ATOM 687 C CA . LEU A 1 88 ? 10.750 2.909 -4.732 1.00 98.75 88 LEU A CA 1
ATOM 688 C C . LEU A 1 88 ? 9.930 2.400 -3.540 1.00 98.75 88 LEU A C 1
ATOM 690 O O . LEU A 1 88 ? 10.356 1.477 -2.846 1.00 98.75 88 LEU A O 1
ATOM 694 N N . ALA A 1 89 ? 8.720 2.930 -3.347 1.00 98.75 89 ALA A N 1
ATOM 695 C CA . ALA A 1 89 ? 7.823 2.487 -2.285 1.00 98.75 89 ALA A CA 1
ATOM 696 C C . ALA A 1 89 ? 7.405 1.014 -2.444 1.00 98.75 89 ALA A C 1
ATOM 698 O O . ALA A 1 89 ? 7.419 0.257 -1.470 1.00 98.75 89 ALA A O 1
ATOM 699 N N . TYR A 1 90 ? 7.089 0.573 -3.667 1.00 98.69 90 TYR A N 1
ATOM 700 C CA . TYR A 1 90 ? 6.788 -0.836 -3.927 1.00 98.69 90 TYR A CA 1
ATOM 701 C C . TYR A 1 90 ? 8.000 -1.746 -3.708 1.00 98.69 90 TYR A C 1
ATOM 703 O O . TYR A 1 90 ? 7.847 -2.806 -3.101 1.00 98.69 90 TYR A O 1
ATOM 711 N N . ARG A 1 91 ? 9.212 -1.343 -4.117 1.00 98.69 91 ARG A N 1
ATOM 712 C CA . ARG A 1 91 ? 10.433 -2.105 -3.807 1.00 98.69 91 ARG A CA 1
ATOM 713 C C . ARG A 1 91 ? 10.627 -2.238 -2.296 1.00 98.69 91 ARG A C 1
ATOM 715 O O . ARG A 1 91 ? 10.906 -3.335 -1.811 1.00 98.69 91 ARG A O 1
ATOM 722 N N . GLY A 1 92 ? 10.388 -1.159 -1.552 1.00 98.12 92 GLY A N 1
ATOM 723 C CA . GLY A 1 92 ? 10.431 -1.172 -0.094 1.00 98.12 92 GLY A CA 1
ATOM 724 C C . GLY A 1 92 ? 9.429 -2.151 0.525 1.00 98.12 92 GLY A C 1
ATOM 725 O O . GLY A 1 92 ? 9.775 -2.927 1.418 1.00 98.12 92 GLY A O 1
ATOM 726 N N . ARG A 1 93 ? 8.203 -2.190 -0.004 1.00 96.25 93 ARG A N 1
ATOM 727 C CA . ARG A 1 93 ? 7.179 -3.164 0.397 1.00 96.25 93 ARG A CA 1
ATOM 728 C C . ARG A 1 93 ? 7.581 -4.610 0.079 1.00 96.25 93 ARG A C 1
ATOM 730 O O . ARG A 1 93 ? 7.371 -5.496 0.898 1.00 96.25 93 ARG A O 1
ATOM 737 N N . LEU A 1 94 ? 8.196 -4.863 -1.069 1.00 97.81 94 LEU A N 1
ATOM 738 C CA . LEU A 1 94 ? 8.628 -6.210 -1.455 1.00 97.81 94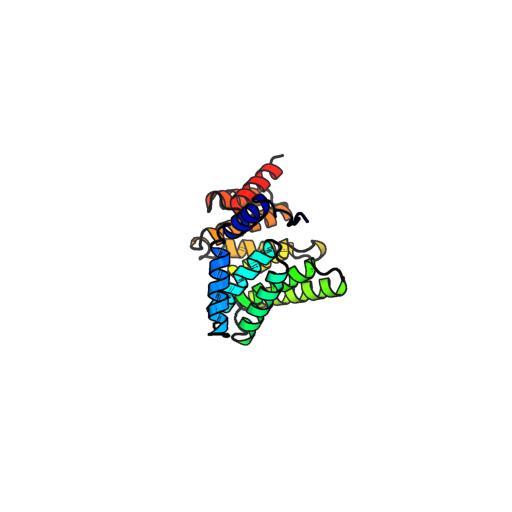 LEU A CA 1
ATOM 739 C C . LEU A 1 94 ? 9.823 -6.700 -0.627 1.00 97.81 94 LEU A C 1
ATOM 741 O O . LEU A 1 94 ? 9.915 -7.887 -0.317 1.00 97.81 94 LEU A O 1
ATOM 745 N N . TRP A 1 95 ? 10.709 -5.796 -0.195 1.00 97.56 95 TRP A N 1
ATOM 746 C CA . TRP A 1 95 ? 11.741 -6.139 0.782 1.00 97.56 95 TRP A CA 1
ATOM 747 C C . TRP A 1 95 ? 11.139 -6.659 2.086 1.00 97.56 95 TRP A C 1
ATOM 749 O O . TRP A 1 95 ? 11.596 -7.676 2.601 1.00 97.56 95 TRP A O 1
ATOM 759 N N . THR A 1 96 ? 10.109 -6.006 2.627 1.00 94.19 96 THR A N 1
ATOM 760 C CA . THR A 1 96 ? 9.495 -6.478 3.875 1.00 94.19 96 THR A CA 1
ATOM 761 C C . THR A 1 96 ? 8.691 -7.757 3.690 1.00 94.19 96 THR A C 1
ATOM 763 O O . THR A 1 96 ? 8.696 -8.576 4.601 1.00 94.19 96 THR A O 1
ATOM 766 N N . MET A 1 97 ? 8.081 -7.982 2.523 1.00 93.75 97 MET A N 1
ATOM 767 C CA . MET A 1 97 ? 7.463 -9.272 2.191 1.00 93.75 97 MET A CA 1
ATOM 768 C C . MET A 1 97 ? 8.504 -10.401 2.238 1.00 93.75 97 MET A C 1
ATOM 770 O O . MET A 1 97 ? 8.355 -11.322 3.033 1.00 93.75 97 MET A O 1
ATOM 774 N N . ARG A 1 98 ? 9.654 -10.246 1.562 1.00 93.06 98 ARG A N 1
ATOM 775 C CA . ARG A 1 98 ? 10.775 -11.207 1.662 1.00 93.06 98 ARG A CA 1
ATOM 776 C C . ARG A 1 98 ? 11.295 -11.401 3.087 1.00 93.06 98 ARG A C 1
ATOM 778 O O . ARG A 1 98 ? 11.791 -12.469 3.440 1.00 93.06 98 ARG A O 1
ATOM 785 N N . ALA A 1 99 ? 11.242 -10.359 3.914 1.00 90.94 99 ALA A N 1
ATOM 786 C CA . ALA A 1 99 ? 11.634 -10.460 5.314 1.00 90.94 99 ALA A CA 1
ATOM 787 C C . ALA A 1 99 ? 10.698 -11.381 6.105 1.00 90.94 99 ALA A C 1
ATOM 789 O O . ALA A 1 99 ? 11.177 -12.131 6.955 1.00 90.94 99 ALA A O 1
ATOM 790 N N . LEU A 1 100 ? 9.391 -11.339 5.836 1.00 85.81 100 LEU A N 1
ATOM 791 C CA . LEU A 1 100 ? 8.409 -12.194 6.504 1.00 85.81 100 LEU A CA 1
ATOM 792 C C . LEU A 1 100 ? 8.645 -13.674 6.172 1.00 85.81 100 LEU A C 1
ATOM 794 O O . LEU A 1 100 ? 8.640 -14.488 7.098 1.00 85.81 100 LEU A O 1
ATOM 798 N N . ASP A 1 101 ? 9.002 -13.972 4.921 1.00 86.00 101 ASP A N 1
ATOM 799 C CA . ASP A 1 101 ? 9.253 -15.338 4.431 1.00 86.00 101 ASP A CA 1
ATOM 800 C C . ASP A 1 101 ? 10.654 -15.870 4.795 1.00 86.00 101 ASP A C 1
ATOM 802 O O . ASP A 1 101 ? 10.908 -17.075 4.826 1.00 86.00 101 ASP A O 1
ATOM 806 N N . SER A 1 102 ? 11.601 -14.984 5.120 1.00 88.25 102 SER A N 1
ATOM 807 C CA . SER A 1 102 ? 12.973 -15.380 5.449 1.00 88.25 102 SER A CA 1
ATOM 808 C C . SER A 1 102 ? 13.057 -16.140 6.779 1.00 88.25 102 SER A C 1
ATOM 810 O O . SER A 1 102 ? 12.840 -15.572 7.854 1.00 88.25 102 SER A O 1
ATOM 812 N N . TRP A 1 103 ? 13.510 -17.397 6.735 1.00 86.88 103 TRP A N 1
ATOM 813 C CA . TRP A 1 103 ? 13.760 -18.200 7.941 1.00 86.88 103 TRP A CA 1
ATOM 814 C C . TRP A 1 103 ? 14.986 -17.717 8.742 1.00 86.88 103 TRP A C 1
ATOM 816 O O . TRP A 1 103 ? 15.011 -17.822 9.967 1.00 86.88 103 TRP A O 1
ATOM 826 N N . TRP A 1 104 ? 15.999 -17.160 8.062 1.00 89.31 104 TRP A N 1
ATOM 827 C CA . TRP A 1 104 ? 17.263 -16.744 8.677 1.00 89.31 104 TRP A CA 1
ATOM 828 C C . TRP A 1 104 ? 17.145 -15.344 9.315 1.00 89.31 104 TRP A C 1
ATOM 830 O O . TRP A 1 104 ? 16.916 -14.370 8.583 1.00 89.31 104 TRP A O 1
ATOM 840 N N . PRO A 1 105 ? 17.319 -15.188 10.647 1.00 85.69 105 PRO A N 1
ATOM 841 C CA . PRO A 1 105 ? 17.052 -13.916 11.330 1.00 85.69 105 PRO A CA 1
ATOM 842 C C . PRO A 1 105 ? 17.890 -12.714 10.846 1.00 85.69 105 PRO A C 1
ATOM 844 O O . PRO A 1 105 ? 17.320 -11.633 10.678 1.00 85.69 105 PRO A O 1
ATOM 847 N N . PRO A 1 106 ? 19.200 -12.851 10.549 1.00 87.31 106 PRO A N 1
ATOM 848 C CA . PRO A 1 106 ? 19.981 -11.749 9.979 1.00 87.31 106 PRO A CA 1
ATOM 849 C C . PRO A 1 106 ? 19.454 -11.237 8.629 1.00 87.31 106 PRO A C 1
ATOM 851 O O . PRO A 1 106 ? 19.401 -10.024 8.413 1.00 87.31 106 PRO A O 1
ATOM 854 N N . ASN A 1 107 ? 19.010 -12.132 7.738 1.00 90.62 107 ASN A N 1
ATOM 855 C CA . ASN A 1 107 ? 18.436 -11.740 6.444 1.00 90.62 107 ASN A CA 1
ATOM 856 C C . ASN A 1 107 ? 17.112 -11.002 6.644 1.00 90.62 107 ASN A C 1
ATOM 858 O O . ASN A 1 107 ? 16.902 -9.946 6.052 1.00 90.62 107 ASN A O 1
ATOM 862 N N . LYS A 1 108 ? 16.267 -11.507 7.551 1.00 92.12 108 LYS A N 1
ATOM 863 C CA . LYS A 1 108 ? 15.000 -10.877 7.933 1.00 92.12 108 LYS A CA 1
ATOM 864 C C . LYS A 1 108 ? 15.204 -9.432 8.392 1.00 92.12 108 LYS A C 1
ATOM 866 O O . LYS A 1 108 ? 14.559 -8.526 7.869 1.00 92.12 108 LYS A O 1
ATOM 871 N N . LEU A 1 109 ? 16.153 -9.189 9.300 1.00 90.56 109 LEU A N 1
ATOM 872 C CA . LEU A 1 109 ? 16.440 -7.832 9.773 1.00 90.56 109 LEU A CA 1
ATOM 873 C C . LEU A 1 109 ? 17.019 -6.934 8.667 1.00 90.56 109 LEU A C 1
ATOM 875 O O . LEU A 1 109 ? 16.629 -5.772 8.554 1.00 90.56 109 LEU A O 1
ATOM 879 N N . SER A 1 110 ? 17.909 -7.469 7.824 1.00 93.75 110 SER A N 1
ATOM 880 C CA . SER A 1 110 ? 18.453 -6.737 6.672 1.00 93.75 110 SER A CA 1
ATOM 881 C C . SER A 1 110 ? 17.349 -6.300 5.705 1.00 93.75 110 SER A C 1
ATOM 883 O O . SER A 1 110 ? 17.312 -5.143 5.288 1.00 93.75 110 SER A O 1
ATOM 885 N N . TYR A 1 111 ? 16.419 -7.199 5.386 1.00 95.44 111 TYR A N 1
ATOM 886 C CA . TYR A 1 111 ? 15.290 -6.917 4.509 1.00 95.44 111 TYR A CA 1
ATOM 887 C C . TYR A 1 111 ? 14.296 -5.931 5.132 1.00 95.44 111 TYR A C 1
ATOM 889 O O . TYR A 1 111 ? 13.882 -4.997 4.450 1.00 95.44 111 TYR A O 1
ATOM 897 N N . PHE A 1 112 ? 13.992 -6.034 6.431 1.00 93.94 112 PHE A N 1
ATOM 898 C CA . PHE A 1 112 ? 13.198 -5.009 7.120 1.00 93.94 112 PHE A CA 1
ATOM 899 C C . PHE A 1 112 ? 13.845 -3.627 7.051 1.00 93.94 112 PHE A C 1
ATOM 901 O O . PHE A 1 112 ? 13.146 -2.643 6.805 1.00 93.94 112 PHE A O 1
ATOM 908 N N . LYS A 1 113 ? 15.170 -3.545 7.236 1.00 94.25 113 LYS A N 1
ATOM 909 C CA . LYS A 1 113 ? 15.899 -2.279 7.132 1.00 94.25 113 LYS A CA 1
ATOM 910 C C . LYS A 1 113 ? 15.808 -1.707 5.718 1.00 94.25 113 LYS A C 1
ATOM 912 O O . LYS A 1 113 ? 15.369 -0.576 5.571 1.00 94.25 113 LYS A O 1
ATOM 917 N N . LYS A 1 114 ? 16.150 -2.494 4.692 1.00 97.25 114 LYS A N 1
ATOM 918 C CA . LYS A 1 114 ? 16.065 -2.063 3.284 1.00 97.25 114 LYS A CA 1
ATOM 919 C C . LYS A 1 114 ? 14.658 -1.597 2.915 1.00 97.25 114 LYS A C 1
ATOM 921 O O . LYS A 1 114 ? 14.503 -0.549 2.302 1.00 97.25 114 LYS A O 1
ATOM 926 N N . GLY A 1 115 ? 13.641 -2.348 3.336 1.00 97.12 115 GLY A N 1
ATOM 927 C CA . GLY A 1 115 ? 12.249 -2.000 3.078 1.00 97.12 115 GLY A CA 1
ATOM 928 C C . GLY A 1 115 ? 11.819 -0.699 3.749 1.00 97.12 115 GLY A C 1
ATOM 929 O O . GLY A 1 115 ? 11.181 0.143 3.122 1.00 97.12 115 GLY A O 1
ATOM 930 N N . GLY A 1 116 ? 12.207 -0.512 5.013 1.00 96.31 116 GLY A N 1
ATOM 931 C CA . GLY A 1 116 ? 11.973 0.731 5.743 1.00 96.31 116 GLY A CA 1
ATOM 932 C C . GLY A 1 116 ? 12.690 1.930 5.123 1.00 96.31 116 GLY A C 1
ATOM 933 O O . GLY A 1 116 ? 12.064 2.972 4.960 1.00 96.31 116 GLY A O 1
ATOM 934 N N . ASP A 1 117 ? 13.959 1.769 4.746 1.00 97.50 117 ASP A N 1
ATOM 935 C CA . ASP A 1 117 ? 14.770 2.825 4.131 1.00 97.50 117 ASP A CA 1
ATOM 936 C C . ASP A 1 117 ? 14.166 3.281 2.790 1.00 97.50 117 ASP A C 1
ATOM 938 O O . ASP A 1 117 ? 14.017 4.480 2.568 1.00 97.50 117 ASP A O 1
ATOM 942 N N . ASP A 1 118 ? 13.753 2.343 1.927 1.00 98.56 118 ASP A N 1
ATOM 943 C CA . ASP A 1 118 ? 13.109 2.649 0.641 1.00 98.56 118 ASP A CA 1
ATOM 944 C C . ASP A 1 118 ? 11.786 3.415 0.831 1.00 98.56 118 ASP A C 1
ATOM 946 O O . ASP A 1 118 ? 11.545 4.425 0.171 1.00 98.56 118 ASP A O 1
ATOM 950 N N . LEU A 1 119 ? 10.930 2.972 1.759 1.00 98.56 119 LEU A N 1
ATOM 951 C CA . LEU A 1 119 ? 9.648 3.632 2.041 1.00 98.56 119 LEU A CA 1
ATOM 952 C C . LEU A 1 119 ? 9.834 5.026 2.656 1.00 98.56 119 LEU A C 1
ATOM 954 O O . LEU A 1 119 ? 9.089 5.957 2.342 1.00 98.56 119 LEU A O 1
ATOM 958 N N . ASP A 1 120 ? 10.822 5.182 3.534 1.00 98.31 120 ASP A N 1
ATOM 959 C CA . ASP A 1 120 ? 11.147 6.465 4.152 1.00 98.31 120 ASP A CA 1
ATOM 960 C C . ASP A 1 120 ? 11.741 7.444 3.137 1.00 98.31 120 ASP A C 1
ATOM 962 O O . ASP A 1 120 ? 11.356 8.619 3.130 1.00 98.31 120 ASP A O 1
ATOM 966 N N . ALA A 1 121 ? 12.605 6.961 2.243 1.00 98.44 121 ALA A N 1
ATOM 967 C CA . ALA A 1 121 ? 13.141 7.740 1.137 1.00 98.44 121 ALA A CA 1
ATOM 968 C C . ALA A 1 121 ? 12.030 8.175 0.171 1.00 98.44 121 ALA A C 1
ATOM 970 O O . ALA A 1 121 ? 11.946 9.358 -0.151 1.00 98.44 121 ALA A O 1
ATOM 971 N N . ALA A 1 122 ? 11.125 7.269 -0.211 1.00 98.62 122 ALA A N 1
ATOM 972 C CA . ALA A 1 122 ? 10.020 7.585 -1.112 1.00 98.62 122 ALA A CA 1
ATOM 973 C C . ALA A 1 122 ? 9.115 8.703 -0.561 1.00 98.62 122 ALA A C 1
ATOM 975 O O . ALA A 1 122 ? 8.805 9.648 -1.284 1.00 98.62 122 ALA A O 1
ATOM 976 N N . VAL A 1 123 ? 8.741 8.654 0.728 1.00 98.50 123 VAL A N 1
ATOM 977 C CA . VAL A 1 123 ? 7.970 9.749 1.356 1.00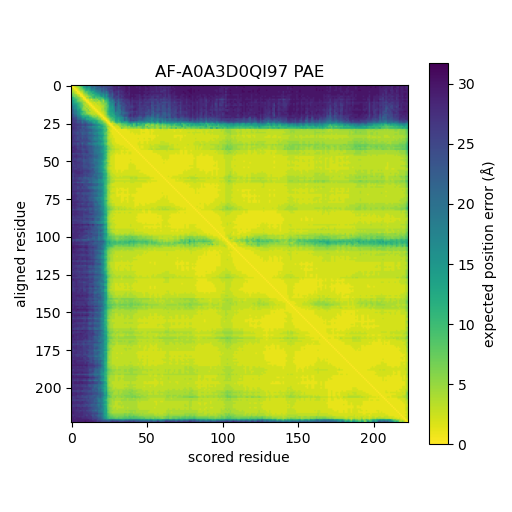 98.50 123 VAL A CA 1
ATOM 978 C C . VAL A 1 123 ? 8.791 11.033 1.471 1.00 98.50 123 VAL A C 1
ATOM 980 O O . VAL A 1 123 ? 8.234 12.119 1.376 1.00 98.50 123 VAL A O 1
ATOM 983 N N . SER A 1 124 ? 10.102 10.941 1.690 1.00 98.31 124 SER A N 1
ATOM 984 C CA . SER A 1 124 ? 10.950 12.139 1.765 1.00 98.31 124 SER A CA 1
ATOM 985 C C . SER A 1 124 ? 11.069 12.842 0.409 1.00 98.31 124 SER A C 1
ATOM 987 O O . SER A 1 124 ? 11.162 14.065 0.368 1.00 98.31 124 SER A O 1
ATOM 989 N N . MET A 1 125 ? 11.051 12.081 -0.688 1.00 98.38 125 MET A N 1
ATOM 990 C CA . MET A 1 125 ? 11.112 12.603 -2.056 1.00 98.38 125 MET A CA 1
ATOM 991 C C . MET A 1 125 ? 9.785 13.225 -2.508 1.00 98.38 125 MET A C 1
ATOM 993 O O . MET A 1 125 ? 9.798 14.277 -3.139 1.00 98.38 125 MET A O 1
ATOM 997 N N . ASP A 1 126 ? 8.651 12.605 -2.170 1.00 98.25 126 ASP A N 1
ATOM 998 C CA . ASP A 1 126 ? 7.315 13.153 -2.429 1.00 98.25 126 ASP A CA 1
ATOM 999 C C . ASP A 1 126 ? 6.408 12.956 -1.199 1.00 98.25 126 ASP A C 1
ATOM 1001 O O . ASP A 1 126 ? 5.693 11.952 -1.079 1.00 98.25 126 ASP A O 1
ATOM 1005 N N . PRO A 1 127 ? 6.412 13.918 -0.258 1.00 97.69 127 PRO A N 1
ATOM 1006 C CA . PRO A 1 127 ? 5.653 13.813 0.981 1.00 97.69 127 PRO A CA 1
ATOM 1007 C C . PRO A 1 127 ? 4.148 14.000 0.785 1.00 97.69 127 PRO A C 1
ATOM 1009 O O . PRO A 1 127 ? 3.397 13.827 1.744 1.00 97.69 127 PRO A O 1
ATOM 1012 N N . THR A 1 128 ? 3.677 14.371 -0.404 1.00 97.06 128 THR A N 1
ATOM 1013 C CA . THR A 1 128 ? 2.244 14.540 -0.693 1.00 97.06 128 THR A CA 1
ATOM 1014 C C . THR A 1 128 ? 1.638 13.328 -1.390 1.00 97.06 128 THR A C 1
ATOM 1016 O O . THR A 1 128 ? 0.418 13.180 -1.415 1.00 97.06 128 THR A O 1
ATOM 1019 N N . ASN A 1 129 ? 2.467 12.406 -1.880 1.00 98.19 129 ASN A N 1
ATOM 1020 C CA . ASN A 1 129 ? 1.999 11.239 -2.608 1.00 98.19 129 ASN A CA 1
ATOM 1021 C C . ASN A 1 129 ? 1.147 10.296 -1.744 1.00 98.19 129 ASN A C 1
ATOM 1023 O O . ASN A 1 129 ? 1.657 9.573 -0.879 1.00 98.19 129 ASN A O 1
ATOM 1027 N N . ILE A 1 130 ? -0.157 10.246 -2.030 1.00 98.12 130 ILE A N 1
ATOM 1028 C CA . ILE A 1 130 ? -1.108 9.372 -1.328 1.00 98.12 130 ILE A CA 1
ATOM 1029 C C . ILE A 1 130 ? -0.668 7.903 -1.394 1.00 98.12 130 ILE A C 1
ATOM 1031 O O . ILE A 1 130 ? -0.721 7.205 -0.383 1.00 98.12 130 ILE A O 1
ATOM 1035 N N . MET A 1 131 ? -0.229 7.424 -2.564 1.00 96.94 131 MET A N 1
ATOM 1036 C CA . MET A 1 131 ? 0.114 6.010 -2.751 1.00 96.94 131 MET A CA 1
ATOM 1037 C C . MET A 1 131 ? 1.363 5.622 -1.958 1.00 96.94 131 MET A C 1
ATOM 1039 O O . MET A 1 131 ? 1.379 4.584 -1.302 1.00 96.94 131 MET A O 1
ATOM 1043 N N . VAL A 1 132 ? 2.394 6.468 -1.969 1.00 98.38 132 VAL A N 1
ATOM 1044 C CA . VAL A 1 132 ? 3.626 6.214 -1.209 1.00 98.38 132 VAL A CA 1
ATOM 1045 C C . VAL A 1 132 ? 3.336 6.155 0.294 1.00 98.38 132 VAL A C 1
ATOM 1047 O O . VAL A 1 132 ? 3.778 5.224 0.972 1.00 98.38 132 VAL A O 1
ATOM 1050 N N . ARG A 1 133 ? 2.542 7.098 0.819 1.00 98.62 133 ARG A N 1
ATOM 1051 C CA . ARG A 1 133 ? 2.120 7.079 2.229 1.00 98.62 133 ARG A CA 1
ATOM 1052 C C . ARG A 1 133 ? 1.275 5.859 2.561 1.00 98.62 133 ARG A C 1
ATOM 1054 O O . ARG A 1 133 ? 1.478 5.254 3.608 1.00 98.62 133 ARG A O 1
ATOM 1061 N N . LEU A 1 134 ? 0.368 5.466 1.666 1.00 98.44 134 LEU A N 1
ATOM 1062 C CA . LEU A 1 134 ? -0.467 4.282 1.851 1.00 98.44 134 LEU A CA 1
ATOM 1063 C C . LEU A 1 134 ? 0.401 3.025 1.969 1.00 98.44 134 LEU A C 1
ATOM 1065 O O . LEU A 1 134 ? 0.230 2.249 2.907 1.00 98.44 134 LEU A O 1
ATOM 1069 N N . LEU A 1 135 ? 1.373 2.852 1.069 1.00 98.06 135 LEU A N 1
ATOM 1070 C CA . LEU A 1 135 ? 2.303 1.722 1.102 1.00 98.06 135 LEU A CA 1
ATOM 1071 C C . LEU A 1 135 ? 3.136 1.708 2.388 1.00 98.06 135 LEU A C 1
ATOM 1073 O O . LEU A 1 135 ? 3.278 0.649 3.003 1.00 98.06 135 LEU A O 1
ATOM 1077 N N . ARG A 1 136 ? 3.641 2.865 2.838 1.00 98.38 136 ARG A N 1
ATOM 1078 C CA . ARG A 1 136 ? 4.403 2.952 4.093 1.00 98.38 136 ARG A CA 1
ATOM 1079 C C . ARG A 1 136 ? 3.537 2.663 5.318 1.00 98.38 136 ARG A C 1
ATOM 1081 O O . ARG A 1 136 ? 3.971 1.903 6.186 1.00 98.38 136 ARG A O 1
ATOM 1088 N N . GLY A 1 137 ? 2.315 3.189 5.357 1.00 98.12 137 GLY A N 1
ATOM 1089 C CA . GLY A 1 137 ? 1.346 2.937 6.420 1.00 98.12 137 GLY A CA 1
ATOM 1090 C C . GLY A 1 137 ? 0.974 1.459 6.526 1.00 98.12 137 GLY A C 1
ATOM 1091 O O . GLY A 1 137 ? 1.149 0.856 7.584 1.00 98.12 137 GLY A O 1
ATOM 1092 N N . ILE A 1 138 ? 0.555 0.836 5.417 1.00 96.56 138 ILE A N 1
ATOM 1093 C CA . ILE A 1 138 ? 0.240 -0.604 5.359 1.00 96.56 138 ILE A CA 1
ATOM 1094 C C . ILE A 1 138 ? 1.450 -1.434 5.782 1.00 96.56 138 ILE A C 1
ATOM 1096 O O . ILE A 1 138 ? 1.322 -2.382 6.558 1.00 96.56 138 ILE A O 1
ATOM 1100 N N . ASN A 1 139 ? 2.638 -1.071 5.299 1.00 95.31 139 ASN A N 1
ATOM 1101 C CA . ASN A 1 139 ? 3.853 -1.768 5.668 1.00 95.31 139 ASN A CA 1
ATOM 1102 C C . ASN A 1 139 ? 4.126 -1.690 7.174 1.00 95.31 139 ASN A C 1
ATOM 1104 O O . ASN A 1 139 ? 4.416 -2.709 7.788 1.00 95.31 139 ASN A O 1
ATOM 1108 N N . GLY A 1 140 ? 3.989 -0.506 7.775 1.00 94.62 140 GLY A N 1
ATOM 1109 C CA . GLY A 1 140 ? 4.137 -0.325 9.217 1.00 94.62 140 GLY A CA 1
ATOM 1110 C C . GLY A 1 140 ? 3.150 -1.169 10.023 1.00 94.62 140 GLY A C 1
ATOM 1111 O O . GLY A 1 140 ? 3.521 -1.692 11.072 1.00 94.62 140 GLY A O 1
ATOM 1112 N N . LEU A 1 141 ? 1.933 -1.372 9.505 1.00 94.81 141 LEU A N 1
ATOM 1113 C CA . LEU A 1 141 ? 0.952 -2.252 10.133 1.00 94.81 141 LEU A CA 1
ATOM 1114 C C . LEU A 1 141 ? 1.304 -3.744 10.004 1.00 94.81 141 LEU A C 1
ATOM 1116 O O . LEU A 1 141 ? 0.997 -4.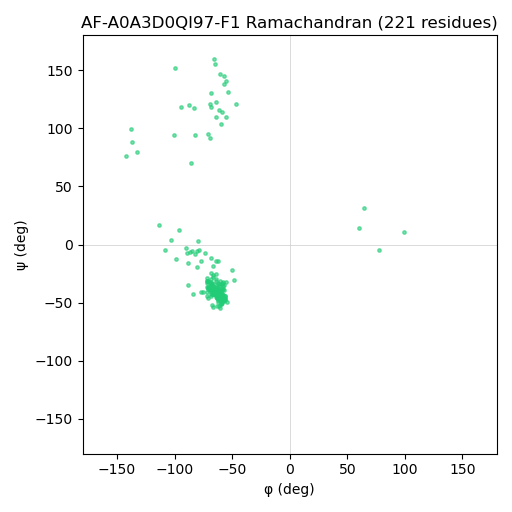522 10.901 1.00 94.81 141 LEU A O 1
ATOM 1120 N N . GLY A 1 142 ? 1.962 -4.161 8.925 1.00 88.69 142 GLY A N 1
ATOM 1121 C CA . GLY A 1 142 ? 2.356 -5.560 8.723 1.00 88.69 142 GLY A CA 1
ATOM 1122 C C . GLY A 1 142 ? 3.601 -6.006 9.501 1.00 88.69 142 GLY A C 1
ATOM 1123 O O . GLY A 1 142 ? 3.973 -7.174 9.419 1.00 88.69 142 GLY A O 1
ATOM 1124 N N . LEU A 1 143 ? 4.279 -5.097 10.208 1.00 88.81 143 LEU A N 1
ATOM 1125 C CA . LEU A 1 143 ? 5.539 -5.372 10.900 1.00 88.81 143 LEU A CA 1
ATOM 1126 C C . LEU A 1 143 ? 5.353 -5.624 12.409 1.00 88.81 143 LEU A C 1
ATOM 1128 O O . LEU A 1 143 ? 4.432 -5.064 13.008 1.00 88.81 143 LEU A O 1
ATOM 1132 N N . PRO A 1 144 ? 6.249 -6.412 13.047 1.00 87.31 144 PRO A N 1
ATOM 1133 C CA . PRO A 1 144 ? 6.232 -6.627 14.495 1.00 87.31 144 PRO A CA 1
ATOM 1134 C C . PRO A 1 144 ? 6.297 -5.329 15.314 1.00 87.31 144 PRO A C 1
ATOM 1136 O O . PRO A 1 144 ? 7.083 -4.432 14.999 1.00 87.31 144 PRO A O 1
ATOM 1139 N N . ASP A 1 145 ? 5.545 -5.267 16.417 1.00 88.94 145 ASP A N 1
ATOM 1140 C CA . ASP A 1 145 ? 5.392 -4.054 17.239 1.00 88.94 145 ASP A CA 1
ATOM 1141 C C . ASP A 1 145 ? 6.711 -3.500 17.787 1.00 88.94 145 ASP A C 1
ATOM 1143 O O . ASP A 1 145 ? 6.899 -2.284 17.827 1.00 88.94 145 ASP A O 1
ATOM 1147 N N . PHE A 1 146 ? 7.666 -4.368 18.140 1.00 88.06 146 PHE A N 1
ATOM 1148 C CA . PHE A 1 146 ? 8.967 -3.945 18.672 1.00 88.06 146 PHE A CA 1
ATOM 1149 C C . PHE A 1 146 ? 9.791 -3.099 17.681 1.00 88.06 146 PHE A C 1
ATOM 1151 O O . PHE A 1 146 ? 10.755 -2.453 18.087 1.00 88.06 146 PHE A O 1
ATOM 1158 N N . LEU A 1 147 ? 9.427 -3.073 16.389 1.00 88.81 147 LEU A N 1
ATOM 1159 C CA . LEU A 1 147 ? 10.036 -2.193 15.384 1.00 88.81 147 LEU A CA 1
ATOM 1160 C C . LEU A 1 147 ? 9.488 -0.754 15.418 1.00 88.81 147 LEU A C 1
ATOM 1162 O O . LEU A 1 147 ? 9.981 0.095 14.671 1.00 88.81 147 LEU A O 1
ATOM 1166 N N . GLY A 1 148 ? 8.471 -0.473 16.240 1.00 93.44 148 GLY A N 1
ATOM 1167 C CA . GLY A 1 148 ? 7.997 0.882 16.533 1.00 93.44 148 GLY A CA 1
ATOM 1168 C C . GLY A 1 148 ? 7.406 1.626 15.333 1.00 93.44 148 GLY A C 1
ATOM 1169 O O . GLY A 1 148 ? 7.545 2.843 15.235 1.00 93.44 148 GLY A O 1
ATOM 1170 N N . LYS A 1 149 ? 6.789 0.916 14.379 1.00 95.12 149 LYS A N 1
ATOM 1171 C CA . LYS A 1 149 ? 6.304 1.512 13.117 1.00 95.12 149 LYS A CA 1
ATOM 1172 C C . LYS A 1 149 ? 4.882 2.076 13.182 1.00 95.12 149 LYS A C 1
ATOM 1174 O O . LYS A 1 149 ? 4.524 2.881 12.324 1.00 95.12 149 LYS A O 1
ATOM 1179 N N . LEU A 1 150 ? 4.100 1.713 14.200 1.00 96.69 150 LEU A N 1
ATOM 1180 C CA . LEU A 1 150 ? 2.703 2.135 14.340 1.00 96.69 150 LEU A CA 1
ATOM 1181 C C . LEU A 1 150 ? 2.509 3.669 14.370 1.00 96.69 150 LEU A C 1
ATOM 1183 O O . LEU A 1 150 ? 1.664 4.142 13.610 1.00 96.69 150 LEU A O 1
ATOM 1187 N N . PRO A 1 151 ? 3.286 4.473 15.132 1.00 97.56 151 PRO A N 1
ATOM 1188 C CA . PRO A 1 151 ? 3.096 5.929 15.157 1.00 97.56 151 PRO A CA 1
ATOM 1189 C C . PRO A 1 151 ? 3.239 6.583 13.778 1.00 97.56 151 PRO A C 1
ATOM 1191 O O . PRO A 1 151 ? 2.459 7.456 13.408 1.00 97.56 151 PRO A O 1
ATOM 1194 N N . LYS A 1 152 ? 4.203 6.110 12.983 1.00 96.75 152 LYS A N 1
ATOM 1195 C CA . LYS A 1 152 ? 4.455 6.614 11.629 1.00 96.75 152 LYS A CA 1
ATOM 1196 C C . LYS A 1 152 ? 3.362 6.191 10.646 1.00 96.75 152 LYS A C 1
ATOM 1198 O O . LYS A 1 152 ? 2.975 6.971 9.785 1.00 96.75 152 LYS A O 1
ATOM 1203 N N . ALA A 1 153 ? 2.829 4.977 10.804 1.00 97.81 153 ALA A N 1
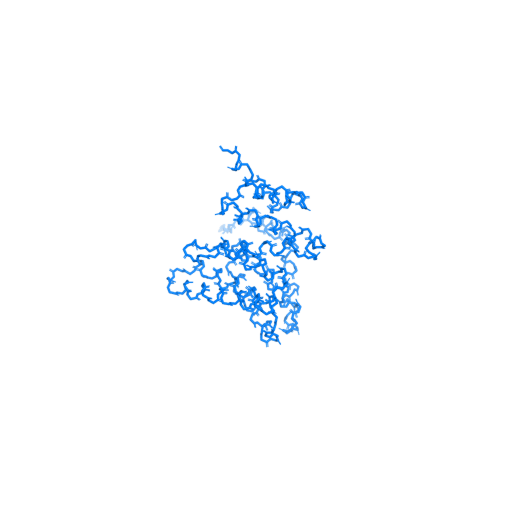ATOM 1204 C CA . ALA A 1 153 ? 1.690 4.519 10.016 1.00 97.81 153 ALA A CA 1
ATOM 1205 C C . ALA A 1 153 ? 0.430 5.356 10.296 1.00 97.81 153 ALA A C 1
ATOM 1207 O O . ALA A 1 153 ? -0.249 5.763 9.357 1.00 97.81 153 ALA A O 1
ATOM 1208 N N . LEU A 1 154 ? 0.146 5.670 11.566 1.00 98.44 154 LEU A N 1
ATOM 1209 C CA . LEU A 1 154 ? -0.948 6.576 11.943 1.00 98.44 154 LEU A CA 1
ATOM 1210 C C . LEU A 1 154 ? -0.784 7.959 11.309 1.00 98.44 154 LEU A C 1
ATOM 1212 O O . LEU A 1 154 ? -1.738 8.484 10.738 1.00 98.44 154 LEU A O 1
ATOM 1216 N N . GLU A 1 155 ? 0.421 8.531 11.377 1.00 98.25 155 GLU A N 1
ATOM 1217 C CA . GLU A 1 155 ? 0.734 9.811 10.738 1.00 98.25 155 GLU A CA 1
ATOM 1218 C C . GLU A 1 155 ? 0.431 9.778 9.232 1.00 98.25 155 GLU A C 1
ATOM 1220 O O . GLU A 1 155 ? -0.232 10.680 8.716 1.00 98.25 155 GLU A O 1
ATOM 1225 N N . ASP A 1 156 ? 0.849 8.720 8.532 1.00 98.75 156 ASP A N 1
ATOM 1226 C CA . ASP A 1 156 ? 0.570 8.557 7.104 1.00 98.75 156 ASP A CA 1
ATOM 1227 C C . ASP A 1 156 ? -0.926 8.523 6.802 1.00 98.75 156 ASP A C 1
ATOM 1229 O O . ASP A 1 156 ? -1.382 9.252 5.921 1.00 98.75 156 ASP A O 1
ATOM 1233 N N . PHE A 1 157 ? -1.707 7.734 7.543 1.00 98.75 157 PHE A N 1
ATOM 1234 C CA . PHE A 1 157 ? -3.153 7.665 7.330 1.00 98.75 157 PHE A CA 1
ATOM 1235 C C . PHE A 1 157 ? -3.850 8.993 7.636 1.00 98.75 157 PHE A C 1
ATOM 1237 O O . PHE A 1 157 ? -4.719 9.408 6.871 1.00 98.75 157 PHE A O 1
ATOM 1244 N N . ILE A 1 158 ? -3.441 9.705 8.691 1.00 98.50 158 ILE A N 1
ATOM 1245 C CA . ILE A 1 158 ? -3.966 11.042 9.006 1.00 98.50 158 ILE A CA 1
ATOM 1246 C C . ILE A 1 158 ? -3.689 12.017 7.858 1.00 98.50 158 ILE A C 1
ATOM 1248 O O . ILE A 1 158 ? -4.576 12.780 7.470 1.00 98.50 158 ILE A O 1
ATOM 1252 N N . LEU A 1 159 ? -2.477 11.998 7.303 1.00 98.62 159 LEU A N 1
ATOM 1253 C CA . LEU A 1 159 ? -2.095 12.891 6.210 1.00 98.62 159 LEU A CA 1
ATOM 1254 C C . LEU A 1 159 ? -2.804 12.538 4.899 1.00 98.62 159 LEU A C 1
ATOM 1256 O O . LEU A 1 159 ? -3.225 13.449 4.192 1.00 98.62 159 LEU A O 1
ATOM 1260 N N . ILE A 1 160 ? -3.020 11.250 4.609 1.00 98.69 160 ILE A N 1
ATOM 1261 C CA . ILE A 1 160 ? -3.839 10.821 3.465 1.00 98.69 160 ILE A CA 1
ATOM 1262 C C . ILE A 1 160 ? -5.282 11.307 3.625 1.00 98.69 160 ILE A C 1
ATOM 1264 O O . ILE A 1 160 ? -5.823 11.916 2.707 1.00 98.69 160 ILE A O 1
ATOM 1268 N N . LEU A 1 161 ? -5.906 11.080 4.786 1.00 98.56 161 LEU A N 1
ATOM 1269 C CA . LEU A 1 161 ? -7.300 11.465 5.039 1.00 98.56 161 LEU A CA 1
ATOM 1270 C C . LEU A 1 161 ? -7.516 12.987 4.990 1.00 98.56 161 LEU A C 1
ATOM 1272 O O . LEU A 1 161 ? -8.621 13.441 4.703 1.00 98.56 161 LEU A O 1
ATOM 1276 N N . ARG A 1 162 ? -6.469 13.777 5.260 1.00 98.31 162 ARG A N 1
ATOM 1277 C CA . ARG A 1 162 ? -6.469 15.245 5.144 1.00 98.31 162 ARG A CA 1
ATOM 1278 C C . ARG A 1 162 ? -6.070 15.753 3.756 1.00 98.31 162 ARG A C 1
ATOM 1280 O O . ARG A 1 162 ? -6.132 16.959 3.527 1.00 98.31 162 ARG A O 1
ATOM 1287 N N . HIS A 1 163 ? -5.636 14.878 2.850 1.00 98.44 163 HIS A N 1
ATOM 1288 C CA . HIS A 1 163 ? -5.164 15.288 1.534 1.00 98.44 163 HIS A CA 1
ATOM 1289 C C . HIS A 1 163 ? -6.331 15.835 0.687 1.00 98.44 163 HIS A C 1
ATOM 1291 O O . HIS A 1 163 ? -7.346 15.144 0.559 1.00 98.44 163 HIS A O 1
ATOM 1297 N N . PRO A 1 164 ? -6.209 17.019 0.050 1.00 97.88 164 PRO A N 1
ATOM 1298 C CA . PRO A 1 164 ? -7.311 17.640 -0.696 1.00 97.88 164 PRO A CA 1
ATOM 1299 C C . PRO A 1 164 ? -7.867 16.776 -1.831 1.00 97.88 164 PRO A C 1
ATOM 1301 O O . PRO A 1 164 ? -9.059 16.808 -2.110 1.00 97.88 164 PRO A O 1
ATOM 1304 N N . GLU A 1 165 ? -7.009 15.980 -2.469 1.00 97.56 165 GLU A N 1
ATOM 1305 C CA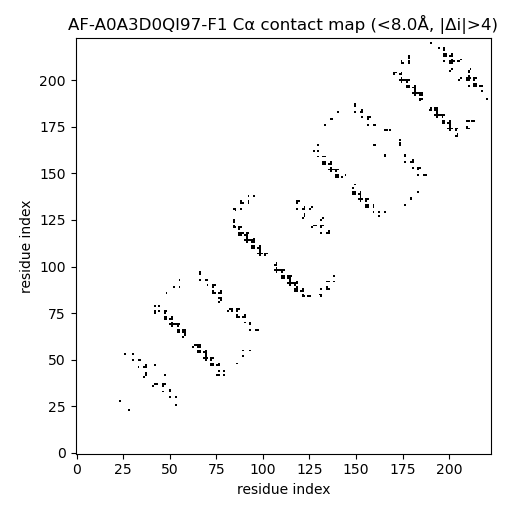 . GLU A 1 165 ? -7.402 15.095 -3.573 1.00 97.56 165 GLU A CA 1
ATOM 1306 C C . GLU A 1 165 ? -7.918 13.724 -3.115 1.00 97.56 165 GLU A C 1
ATOM 1308 O O . GLU A 1 165 ? -8.360 12.939 -3.952 1.00 97.56 165 GLU A O 1
ATOM 1313 N N . PHE A 1 166 ? -7.846 13.389 -1.818 1.00 98.25 166 PHE A N 1
ATOM 1314 C CA . PHE A 1 166 ? -8.297 12.084 -1.323 1.00 98.25 166 PHE A CA 1
ATOM 1315 C C . PHE A 1 166 ? -9.791 11.808 -1.596 1.00 98.25 166 PHE A C 1
ATOM 1317 O O . PHE A 1 166 ? -10.100 10.704 -2.055 1.00 98.25 166 PHE A O 1
ATOM 1324 N N . PRO A 1 167 ? -10.724 12.768 -1.410 1.00 97.62 167 PRO A N 1
ATOM 1325 C CA . PRO A 1 167 ? -12.139 12.570 -1.739 1.00 97.62 167 PRO A CA 1
ATOM 1326 C C . PRO A 1 167 ? -12.393 12.170 -3.202 1.00 97.62 167 PRO A C 1
ATOM 1328 O O . PRO A 1 167 ? -13.263 11.331 -3.466 1.00 97.62 167 PRO A O 1
ATOM 1331 N N . GLU A 1 168 ? -11.582 12.690 -4.127 1.00 97.06 168 GLU A N 1
ATOM 1332 C CA . GLU A 1 168 ? -11.680 12.455 -5.576 1.00 97.06 168 GLU A CA 1
ATOM 1333 C C . GLU A 1 168 ? -11.015 11.145 -6.028 1.00 97.06 168 GLU A C 1
ATOM 1335 O O . GLU A 1 168 ? -11.163 10.722 -7.177 1.00 97.06 168 GLU A O 1
ATOM 1340 N N . GLN A 1 169 ? -10.301 10.455 -5.131 1.00 97.31 169 GLN A N 1
ATOM 1341 C CA . GLN A 1 169 ? -9.685 9.177 -5.469 1.00 97.31 169 GLN A CA 1
ATOM 1342 C C . GLN A 1 169 ? -10.733 8.110 -5.775 1.00 97.31 169 GLN A C 1
ATOM 1344 O O . GLN A 1 169 ? -11.871 8.120 -5.287 1.00 97.31 169 GLN A O 1
ATOM 1349 N N . ARG A 1 170 ? -10.310 7.120 -6.564 1.00 97.00 170 ARG A N 1
ATOM 1350 C CA . ARG A 1 170 ? -11.135 5.958 -6.888 1.00 97.00 170 ARG A CA 1
ATOM 1351 C C . ARG A 1 170 ? -11.578 5.234 -5.615 1.00 97.00 170 ARG A C 1
ATOM 1353 O O . ARG A 1 170 ? -10.831 5.143 -4.638 1.00 97.00 170 ARG A O 1
ATOM 1360 N N . LYS A 1 171 ? -12.796 4.692 -5.638 1.00 98.06 171 LYS A N 1
ATOM 1361 C CA . LYS A 1 171 ? -13.412 3.997 -4.496 1.00 98.06 171 LYS A CA 1
ATOM 1362 C C . LYS A 1 171 ? -12.548 2.849 -3.957 1.00 98.06 171 LYS A C 1
ATOM 1364 O O . LYS A 1 171 ? -12.536 2.638 -2.752 1.00 98.06 171 LYS A O 1
ATOM 1369 N N . GLU A 1 172 ? -11.785 2.175 -4.820 1.00 95.44 172 GLU A N 1
ATOM 1370 C CA . GLU A 1 172 ? -10.841 1.102 -4.487 1.00 95.44 172 GLU A CA 1
ATOM 1371 C C . GLU A 1 172 ? -9.729 1.591 -3.547 1.00 95.44 172 GLU A C 1
ATOM 1373 O O . GLU A 1 172 ? -9.418 0.938 -2.554 1.00 95.44 172 GLU A O 1
ATOM 1378 N N . LEU A 1 173 ? -9.159 2.767 -3.827 1.00 96.50 173 LEU A N 1
ATOM 1379 C CA . LEU A 1 173 ? -8.135 3.364 -2.972 1.00 96.50 173 LEU A CA 1
ATOM 1380 C C . LEU A 1 173 ? -8.761 3.848 -1.666 1.00 96.50 173 LEU A C 1
ATOM 1382 O O . LEU A 1 173 ? -8.238 3.570 -0.589 1.00 96.50 173 LEU A O 1
ATOM 1386 N N . LYS A 1 174 ? -9.898 4.547 -1.755 1.00 98.50 174 LYS A N 1
ATOM 1387 C CA . LYS A 1 174 ? -10.571 5.103 -0.577 1.00 98.50 174 LYS A CA 1
ATOM 1388 C C . LYS A 1 174 ? -10.955 4.016 0.425 1.00 98.50 174 LYS A C 1
ATOM 1390 O O . LYS A 1 174 ? -10.673 4.174 1.608 1.00 98.50 174 LYS A O 1
ATOM 1395 N N . VAL A 1 175 ? -11.535 2.901 -0.031 1.00 98.50 175 VAL A N 1
ATOM 1396 C CA . VAL A 1 175 ? -11.920 1.805 0.870 1.00 98.50 175 VAL A CA 1
ATOM 1397 C C . VAL A 1 175 ? -10.709 1.161 1.550 1.00 98.50 175 VAL A C 1
ATOM 1399 O O . VAL A 1 175 ? -10.771 0.887 2.746 1.00 98.50 175 VAL A O 1
ATOM 1402 N N . ALA A 1 176 ? -9.591 0.995 0.834 1.00 97.75 176 ALA A N 1
ATOM 1403 C CA . ALA A 1 176 ? -8.351 0.493 1.419 1.00 97.75 176 ALA A CA 1
ATOM 1404 C C . ALA A 1 176 ? -7.807 1.455 2.487 1.00 97.75 176 ALA A C 1
ATOM 1406 O O . ALA A 1 176 ? -7.475 1.022 3.588 1.00 97.75 176 ALA A O 1
ATOM 1407 N N . VAL A 1 177 ? -7.768 2.761 2.197 1.00 98.69 177 VAL A N 1
ATOM 1408 C CA . VAL A 1 177 ? -7.320 3.787 3.154 1.00 98.69 177 VAL A CA 1
ATOM 1409 C C . VAL A 1 177 ? -8.180 3.777 4.413 1.00 98.69 177 VAL A C 1
ATOM 1411 O O . VAL A 1 177 ? -7.628 3.704 5.505 1.00 98.69 177 VAL A O 1
ATOM 1414 N N . PHE A 1 178 ? -9.510 3.810 4.284 1.00 98.81 178 PHE A N 1
ATOM 1415 C CA . PHE A 1 178 ? -10.402 3.790 5.446 1.00 98.81 178 PHE A CA 1
ATOM 1416 C C . PHE A 1 178 ? -10.232 2.518 6.278 1.00 98.81 178 PHE A C 1
ATOM 1418 O O . PHE A 1 178 ? -10.132 2.601 7.501 1.00 98.81 178 PHE A O 1
ATOM 1425 N N . TYR A 1 179 ? -10.131 1.356 5.630 1.00 98.75 179 TYR A N 1
ATOM 1426 C CA . TYR A 1 179 ? -9.896 0.096 6.327 1.00 98.75 179 TYR A CA 1
ATOM 1427 C C . TYR A 1 179 ? -8.571 0.109 7.103 1.00 98.75 179 TYR A C 1
ATOM 1429 O O . TYR A 1 179 ? -8.567 -0.101 8.314 1.00 98.75 179 TYR A O 1
ATOM 1437 N N . TYR A 1 180 ? -7.448 0.400 6.443 1.00 98.69 180 TYR A N 1
ATOM 1438 C CA . TYR A 1 180 ? -6.142 0.359 7.102 1.00 98.69 180 TYR A CA 1
ATOM 1439 C C . TYR A 1 180 ? -5.960 1.466 8.144 1.00 98.69 180 TYR A C 1
ATOM 1441 O O . TYR A 1 180 ? -5.352 1.217 9.184 1.00 98.69 180 TYR A O 1
ATOM 1449 N N . ALA A 1 181 ? -6.532 2.652 7.927 1.00 98.81 181 ALA A N 1
ATOM 1450 C CA . ALA A 1 181 ? -6.575 3.697 8.944 1.00 98.81 181 ALA A CA 1
ATOM 1451 C C . ALA A 1 181 ? -7.368 3.234 10.178 1.00 98.81 181 ALA A C 1
ATOM 1453 O O . ALA A 1 181 ? -6.922 3.441 11.304 1.00 98.81 181 ALA A O 1
ATOM 1454 N N . GLY A 1 182 ? -8.502 2.549 9.980 1.00 98.62 182 GLY A N 1
ATOM 1455 C CA . GLY A 1 182 ? -9.280 1.957 11.069 1.00 98.62 182 GLY A CA 1
ATOM 1456 C C . GLY A 1 182 ? -8.489 0.906 11.852 1.00 98.62 182 GLY A C 1
ATOM 1457 O O . GLY A 1 182 ? -8.464 0.950 13.081 1.00 98.62 182 GLY A O 1
ATOM 1458 N N . VAL A 1 183 ? -7.762 0.023 11.155 1.00 98.44 183 VAL A N 1
ATOM 1459 C CA . VAL A 1 183 ? -6.848 -0.955 11.778 1.00 98.44 183 VAL A CA 1
ATOM 1460 C C . VAL A 1 183 ? -5.752 -0.253 12.587 1.00 98.44 183 VAL A C 1
ATOM 1462 O O . VAL A 1 183 ? -5.446 -0.675 13.703 1.00 98.44 183 VAL A O 1
ATOM 1465 N N . ALA A 1 184 ? -5.171 0.826 12.055 1.00 98.38 184 ALA A N 1
ATOM 1466 C CA . ALA A 1 184 ? -4.160 1.610 12.758 1.00 98.38 184 ALA A CA 1
ATOM 1467 C C . ALA A 1 184 ? -4.721 2.241 14.044 1.00 98.38 184 ALA A C 1
ATOM 1469 O O . ALA A 1 184 ? -4.102 2.107 15.097 1.00 98.38 184 ALA A O 1
ATOM 1470 N N . CYS A 1 185 ? -5.903 2.865 13.978 1.00 98.50 185 CYS A N 1
ATOM 1471 C CA . CYS A 1 185 ? -6.587 3.433 15.143 1.00 98.50 185 CYS A CA 1
ATOM 1472 C C . CYS A 1 185 ? -6.919 2.363 16.190 1.00 98.50 185 CYS A C 1
ATOM 1474 O O . CYS A 1 185 ? -6.636 2.565 17.366 1.00 98.50 185 CYS A O 1
ATOM 1476 N N . LYS A 1 186 ? -7.430 1.196 15.771 1.00 97.81 186 LYS A N 1
ATOM 1477 C CA . LYS A 1 186 ? -7.723 0.072 16.675 1.00 97.81 186 LYS A CA 1
ATOM 1478 C C . LYS A 1 186 ? -6.470 -0.385 17.424 1.00 97.81 186 LYS A C 1
ATOM 1480 O O . LYS A 1 186 ? -6.517 -0.564 18.633 1.00 97.81 186 LYS A O 1
ATOM 1485 N N . ARG A 1 187 ? -5.339 -0.535 16.726 1.00 96.00 187 ARG A N 1
ATOM 1486 C CA . ARG A 1 187 ? -4.047 -0.899 17.344 1.00 96.00 187 ARG A CA 1
ATOM 1487 C C . ARG A 1 187 ? -3.474 0.172 18.267 1.00 96.00 187 ARG A C 1
ATOM 1489 O O . ARG A 1 187 ? -2.582 -0.131 19.049 1.00 96.00 187 ARG A O 1
ATOM 1496 N N . ALA A 1 188 ? -3.945 1.405 18.138 1.00 96.62 188 ALA A N 1
ATOM 1497 C CA . ALA A 1 188 ? -3.591 2.526 18.996 1.00 96.62 188 ALA A CA 1
ATOM 1498 C C . ALA A 1 188 ? -4.618 2.758 20.117 1.00 96.62 188 ALA A C 1
ATOM 1500 O O . ALA A 1 188 ? -4.602 3.822 20.730 1.00 96.62 188 ALA A O 1
ATOM 1501 N N . ASP A 1 189 ? -5.528 1.803 20.338 1.00 96.88 189 ASP A N 1
ATOM 1502 C CA . ASP A 1 189 ? -6.635 1.871 21.299 1.00 96.88 189 ASP A CA 1
ATOM 1503 C C . ASP A 1 189 ? -7.635 3.025 21.063 1.00 96.88 189 ASP A C 1
ATOM 1505 O O . ASP A 1 189 ? -8.500 3.297 21.898 1.00 96.88 189 ASP A O 1
ATOM 1509 N N . ASP A 1 190 ? -7.600 3.669 19.891 1.00 97.81 190 ASP A N 1
ATOM 1510 C CA . ASP A 1 190 ? -8.602 4.650 19.460 1.00 97.81 190 ASP A CA 1
ATOM 1511 C C . ASP A 1 190 ? -9.788 3.935 18.796 1.00 97.81 190 ASP A C 1
ATOM 1513 O O . ASP A 1 190 ? -10.009 3.958 17.578 1.00 97.81 190 ASP A O 1
ATOM 1517 N N . TYR A 1 191 ? -10.548 3.227 19.631 1.00 97.75 191 TYR A N 1
ATOM 1518 C CA . TYR A 1 191 ? -11.684 2.423 19.194 1.00 97.75 191 TYR A CA 1
ATOM 1519 C C . TYR A 1 191 ? -12.842 3.264 18.647 1.00 97.75 191 TYR A C 1
ATOM 1521 O O . TYR A 1 191 ? -13.632 2.764 17.846 1.00 97.75 191 TYR A O 1
ATOM 1529 N N . GLU A 1 192 ? -12.983 4.522 19.069 1.00 97.75 192 GLU A N 1
ATOM 1530 C CA . GLU A 1 192 ? -14.002 5.420 18.523 1.00 97.75 192 GLU A CA 1
ATOM 1531 C C . GLU A 1 192 ? -13.689 5.737 17.059 1.00 97.75 192 GLU A C 1
ATOM 1533 O O . GLU A 1 192 ? -14.514 5.461 16.177 1.00 97.75 192 GLU A O 1
ATOM 1538 N N . LYS A 1 193 ? -12.466 6.211 16.783 1.00 98.25 193 LYS A N 1
ATOM 1539 C CA . LYS A 1 193 ? -12.047 6.540 15.422 1.00 98.25 193 LYS A CA 1
ATOM 1540 C C . LYS A 1 193 ? -11.986 5.308 14.530 1.00 98.25 193 LYS A C 1
ATOM 1542 O O . LYS A 1 193 ? -12.409 5.373 13.375 1.00 98.25 193 LYS A O 1
ATOM 1547 N N . ALA A 1 194 ? -11.540 4.170 15.064 1.00 98.62 194 ALA A N 1
ATOM 1548 C CA . ALA A 1 194 ? -11.549 2.906 14.334 1.00 98.62 194 ALA A CA 1
ATOM 1549 C C . ALA A 1 194 ? -12.959 2.550 13.830 1.00 98.62 194 ALA A C 1
ATOM 1551 O O . ALA A 1 194 ? -13.133 2.272 12.643 1.00 98.62 194 ALA A O 1
ATOM 1552 N N . ARG A 1 195 ? -13.989 2.643 14.690 1.00 98.56 195 ARG A N 1
ATOM 1553 C CA . ARG A 1 195 ? -15.381 2.364 14.288 1.00 98.56 195 ARG A CA 1
ATOM 1554 C C . ARG A 1 195 ? -15.881 3.323 13.212 1.00 98.56 195 ARG A C 1
ATOM 1556 O O . ARG A 1 195 ? -16.593 2.893 12.306 1.00 98.56 195 ARG A O 1
ATOM 1563 N N . GLU A 1 196 ? -15.547 4.608 13.312 1.00 98.50 196 GLU A N 1
ATOM 1564 C CA . GLU A 1 196 ? -15.907 5.605 12.297 1.00 98.50 196 GLU A CA 1
ATOM 1565 C C . GLU A 1 196 ? -15.308 5.242 10.930 1.00 98.50 196 GLU A C 1
ATOM 1567 O O . GLU A 1 196 ? -16.024 5.186 9.928 1.00 98.50 196 GLU A O 1
ATOM 1572 N N . LEU A 1 197 ? -14.011 4.934 10.902 1.00 98.75 197 LEU A N 1
ATOM 1573 C CA . LEU A 1 197 ? -13.274 4.615 9.680 1.00 98.75 197 LEU A CA 1
ATOM 1574 C C . LEU A 1 197 ? -13.757 3.304 9.045 1.00 98.75 197 LEU A C 1
ATOM 1576 O O . LEU A 1 197 ? -13.953 3.247 7.831 1.00 98.75 197 LEU A O 1
ATOM 1580 N N . PHE A 1 198 ? -14.050 2.274 9.841 1.00 98.69 198 PHE A N 1
ATOM 1581 C CA . PHE A 1 198 ? -14.628 1.034 9.318 1.00 98.69 198 PHE A CA 1
ATOM 1582 C C . PHE A 1 198 ? -16.014 1.251 8.694 1.00 98.69 198 PHE A C 1
ATOM 1584 O O . PHE A 1 198 ? -16.279 0.753 7.598 1.00 98.69 198 PHE A O 1
ATOM 1591 N N . LYS A 1 199 ? -16.874 2.073 9.312 1.00 98.62 199 LYS A N 1
ATOM 1592 C CA . LYS A 1 199 ? -18.168 2.457 8.715 1.00 98.62 199 LYS A CA 1
ATOM 1593 C C . LYS A 1 199 ? -17.988 3.224 7.400 1.00 98.62 199 LYS A C 1
ATOM 1595 O O . LYS A 1 199 ? -18.736 2.992 6.449 1.00 98.62 199 LYS A O 1
ATOM 1600 N N . GLN A 1 200 ? -16.992 4.108 7.314 1.00 98.56 200 GLN A N 1
ATOM 1601 C CA . GLN A 1 200 ? -16.663 4.818 6.073 1.00 98.56 200 GLN A CA 1
ATOM 1602 C C . GLN A 1 200 ? -16.189 3.854 4.975 1.00 98.56 200 GLN A C 1
ATOM 1604 O O . GLN A 1 200 ? -16.652 3.969 3.838 1.00 98.56 200 GLN A O 1
ATOM 1609 N N . ALA A 1 201 ? -15.356 2.860 5.306 1.00 98.38 201 ALA A N 1
ATOM 1610 C CA . ALA A 1 201 ? -14.940 1.817 4.366 1.00 98.38 201 ALA A CA 1
ATOM 1611 C C . ALA A 1 201 ? -16.151 1.050 3.797 1.00 98.38 201 ALA A C 1
ATOM 1613 O O . ALA A 1 201 ? -16.288 0.917 2.578 1.00 98.38 201 ALA A O 1
ATOM 1614 N N . MET A 1 202 ? -17.073 0.618 4.665 1.00 98.38 202 MET A N 1
ATOM 1615 C CA . MET A 1 202 ? -18.295 -0.088 4.259 1.00 98.38 202 MET A CA 1
ATOM 1616 C C . MET A 1 202 ? -19.204 0.753 3.353 1.00 98.38 202 MET A C 1
ATOM 1618 O O . MET A 1 202 ? -19.833 0.210 2.448 1.00 98.38 202 MET A O 1
ATOM 1622 N N . SER A 1 203 ? -19.260 2.069 3.576 1.00 98.19 203 SER A N 1
ATOM 1623 C CA . SER A 1 203 ? -20.092 2.998 2.803 1.00 98.19 203 SER A CA 1
ATOM 1624 C C . SER A 1 203 ? -19.501 3.339 1.429 1.00 98.19 203 SER A C 1
ATOM 1626 O O . SER A 1 203 ? -20.218 3.396 0.433 1.00 98.19 203 SER A O 1
ATOM 1628 N N . VAL A 1 204 ? -18.182 3.545 1.349 1.00 97.88 204 VAL A N 1
ATOM 1629 C CA . VAL A 1 204 ? -17.511 4.030 0.130 1.00 97.88 204 VAL A CA 1
ATOM 1630 C C . VAL A 1 204 ? -17.471 3.000 -0.988 1.00 97.88 204 VAL A C 1
ATOM 1632 O O . VAL A 1 204 ? -17.604 3.358 -2.161 1.00 97.88 204 VAL A O 1
ATOM 1635 N N . PHE A 1 205 ? -17.262 1.730 -0.647 1.00 97.94 205 PHE A N 1
ATOM 1636 C CA . PHE A 1 205 ? -17.303 0.656 -1.630 1.00 97.94 205 PHE A CA 1
ATOM 1637 C C . PHE A 1 205 ? -17.953 -0.603 -1.039 1.00 97.94 205 PHE A C 1
ATOM 1639 O O . PHE A 1 205 ? -17.251 -1.571 -0.717 1.00 97.94 205 PHE A O 1
ATOM 1646 N N . PRO A 1 206 ? -19.296 -0.605 -0.918 1.00 97.56 206 PRO A N 1
ATOM 1647 C CA . PRO A 1 206 ? -20.037 -1.718 -0.341 1.00 97.56 206 PRO A CA 1
ATOM 1648 C C . PRO A 1 206 ? -19.754 -3.028 -1.082 1.00 97.56 206 PRO A C 1
ATOM 1650 O O . PRO A 1 206 ? -19.676 -3.058 -2.311 1.00 97.56 206 PRO A O 1
ATOM 1653 N N . GLY A 1 207 ? -19.590 -4.117 -0.329 1.00 94.88 207 GLY A N 1
ATOM 1654 C CA . GLY A 1 207 ? -19.345 -5.459 -0.869 1.00 94.88 207 GLY A CA 1
ATOM 1655 C C . GLY A 1 207 ? -17.914 -5.735 -1.350 1.00 94.88 207 GLY A C 1
ATOM 1656 O O . GLY A 1 207 ? -17.620 -6.881 -1.698 1.00 94.88 207 GLY A O 1
ATOM 1657 N N . SER A 1 208 ? -17.019 -4.740 -1.343 1.00 96.69 208 SER A N 1
ATOM 1658 C CA . SER A 1 208 ? -15.582 -4.965 -1.561 1.00 96.69 208 SER A CA 1
ATOM 1659 C C . SER A 1 208 ? -14.957 -5.784 -0.426 1.00 96.69 208 SER A C 1
ATOM 1661 O O . SER A 1 208 ? -15.488 -5.835 0.685 1.00 96.69 208 SER A O 1
ATOM 1663 N N . ASP A 1 209 ? -13.805 -6.408 -0.674 1.00 95.19 209 ASP A N 1
ATOM 1664 C CA . ASP A 1 209 ? -13.146 -7.240 0.340 1.00 95.19 209 ASP A CA 1
ATOM 1665 C C . ASP A 1 209 ? -12.712 -6.428 1.565 1.00 95.19 209 ASP A C 1
ATOM 1667 O O . ASP A 1 209 ? -12.878 -6.883 2.694 1.00 95.19 209 ASP A O 1
ATOM 1671 N N . PHE A 1 210 ? -12.252 -5.189 1.373 1.00 96.94 210 PHE A N 1
ATOM 1672 C CA . PHE A 1 210 ? -11.949 -4.284 2.484 1.00 96.94 210 PHE A CA 1
ATOM 1673 C C . PHE A 1 210 ? -13.198 -3.851 3.260 1.00 96.94 210 PHE A C 1
ATOM 1675 O O . PHE A 1 210 ? -13.135 -3.756 4.482 1.00 96.94 210 PHE A O 1
ATOM 1682 N N . ALA A 1 211 ? -14.341 -3.648 2.594 1.00 98.06 211 ALA A N 1
ATOM 1683 C CA . ALA A 1 211 ? -15.603 -3.373 3.283 1.00 98.06 211 ALA A CA 1
ATOM 1684 C C . ALA A 1 211 ? -16.058 -4.566 4.141 1.00 98.06 211 ALA A C 1
ATOM 1686 O O . ALA A 1 211 ? -16.461 -4.368 5.283 1.00 98.06 211 ALA A O 1
ATOM 1687 N N . LYS A 1 212 ? -15.935 -5.799 3.633 1.00 98.25 212 LYS A N 1
ATOM 1688 C CA . LYS A 1 212 ? -16.246 -7.018 4.402 1.00 98.25 212 LYS A CA 1
ATOM 1689 C C . LYS A 1 212 ? -15.310 -7.191 5.598 1.00 98.25 212 LYS A C 1
ATOM 1691 O O . LYS A 1 212 ? -15.763 -7.500 6.690 1.00 98.25 212 LYS A O 1
ATOM 1696 N N . ARG A 1 213 ? -14.006 -6.952 5.415 1.00 97.69 213 ARG A N 1
ATOM 1697 C CA . ARG A 1 213 ? -13.037 -6.989 6.524 1.00 97.69 213 ARG A CA 1
ATOM 1698 C C . ARG A 1 213 ? -13.356 -5.926 7.577 1.00 97.69 213 ARG A C 1
ATOM 1700 O O . ARG A 1 213 ? -13.316 -6.228 8.760 1.00 97.69 213 ARG A O 1
ATOM 1707 N N . ALA A 1 214 ? -13.713 -4.711 7.160 1.00 98.19 214 ALA A N 1
ATOM 1708 C CA . ALA A 1 214 ? -14.143 -3.651 8.072 1.00 98.19 214 ALA A CA 1
ATOM 1709 C C . ALA A 1 214 ? -15.405 -4.036 8.866 1.00 98.19 214 ALA A C 1
ATOM 1711 O O . ALA A 1 214 ? -15.500 -3.736 10.053 1.00 98.19 214 ALA A O 1
ATOM 1712 N N . GLU A 1 215 ? -16.354 -4.725 8.230 1.00 97.94 215 GLU A N 1
ATOM 1713 C CA . GLU A 1 215 ? -17.539 -5.266 8.897 1.00 97.94 215 GLU A CA 1
ATOM 1714 C C . GLU A 1 215 ? -17.166 -6.300 9.971 1.00 97.94 215 GLU A C 1
ATOM 1716 O O . GLU A 1 215 ? -17.641 -6.193 11.100 1.00 97.94 215 GLU A O 1
ATOM 1721 N N . THR A 1 216 ? -16.267 -7.241 9.662 1.00 98.00 216 THR A N 1
ATOM 1722 C CA . THR A 1 216 ? -15.752 -8.213 10.644 1.00 98.00 216 THR A CA 1
ATOM 1723 C C . THR A 1 216 ? -15.101 -7.519 11.842 1.00 98.00 216 THR A C 1
ATOM 1725 O O . THR A 1 216 ? -15.453 -7.811 12.981 1.00 98.00 216 THR A O 1
ATOM 1728 N N . GLU A 1 217 ? -14.229 -6.536 11.602 1.00 97.88 217 GLU A N 1
ATOM 1729 C CA . GLU A 1 217 ? -13.572 -5.775 12.674 1.00 97.88 217 GLU A CA 1
ATOM 1730 C C . GLU A 1 217 ? -14.583 -5.073 13.598 1.00 97.88 217 GLU A C 1
ATOM 1732 O O . GLU A 1 217 ? -14.386 -5.026 14.812 1.00 97.88 217 GLU A O 1
ATOM 1737 N N . LEU A 1 21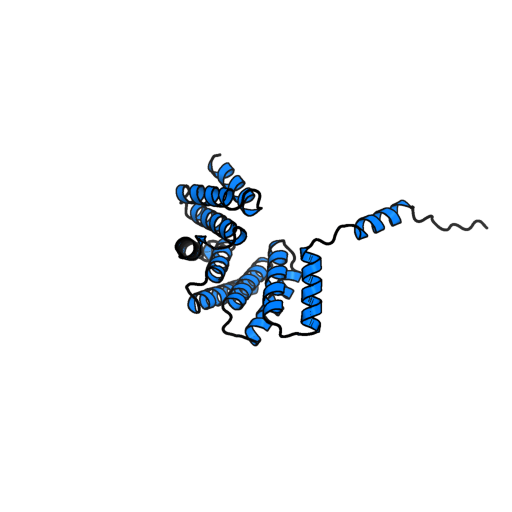8 ? -15.683 -4.541 13.050 1.00 96.25 218 LEU A N 1
ATOM 1738 C CA . LEU A 1 218 ? -16.746 -3.912 13.840 1.00 96.25 218 LEU A CA 1
ATOM 1739 C C . LEU A 1 218 ? -17.504 -4.911 14.719 1.00 96.25 218 LEU A C 1
ATOM 1741 O O . LEU A 1 218 ? -17.853 -4.558 15.847 1.00 96.25 218 LEU A O 1
ATOM 1745 N N . MET A 1 219 ? -17.766 -6.121 14.215 1.00 95.44 219 MET A N 1
ATOM 1746 C CA . MET A 1 219 ? -18.417 -7.184 14.990 1.00 95.44 219 MET A CA 1
ATOM 1747 C C . MET A 1 219 ? -17.541 -7.610 16.174 1.00 95.44 219 MET A C 1
ATOM 1749 O O . MET A 1 219 ? -18.020 -7.664 17.308 1.00 95.44 219 MET A O 1
ATOM 1753 N N . ASP A 1 220 ? -16.243 -7.800 15.934 1.00 93.25 220 ASP A N 1
ATOM 1754 C CA . ASP A 1 220 ? -15.274 -8.181 16.968 1.00 93.25 220 ASP A CA 1
ATOM 1755 C C . ASP A 1 220 ? -15.123 -7.104 18.054 1.00 93.25 220 ASP A C 1
ATOM 1757 O O . ASP A 1 220 ? -14.842 -7.408 19.207 1.00 93.25 220 ASP A O 1
ATOM 1761 N N . MET A 1 221 ? -15.325 -5.829 17.707 1.00 90.94 221 MET A N 1
ATOM 1762 C CA . MET A 1 221 ? -15.241 -4.693 18.636 1.00 90.94 221 MET A CA 1
ATOM 1763 C C . MET A 1 221 ? -16.531 -4.405 19.425 1.00 90.94 221 MET A C 1
ATOM 1765 O O . MET A 1 221 ? -16.556 -3.463 20.230 1.00 90.94 221 MET A O 1
ATOM 1769 N N . GLY A 1 222 ? -17.620 -5.111 19.119 1.00 76.75 222 GLY A N 1
ATOM 1770 C CA . GLY A 1 222 ? -18.900 -5.039 19.833 1.00 76.75 222 GLY A CA 1
ATOM 1771 C C . GLY A 1 222 ? -19.213 -6.283 20.668 1.00 76.75 222 GLY A C 1
ATOM 1772 O O . GLY A 1 222 ? -20.236 -6.288 21.353 1.00 76.75 222 GLY A O 1
ATOM 1773 N N . SER A 1 223 ? -18.357 -7.305 20.577 1.00 54.81 223 SER A N 1
ATOM 1774 C CA . SER A 1 223 ? -18.398 -8.557 21.344 1.00 54.81 223 SER A CA 1
ATOM 1775 C C . SER A 1 223 ? -17.629 -8.413 22.653 1.00 54.81 223 SER A C 1
ATOM 1777 O O . SER A 1 223 ? -18.078 -9.004 23.659 1.00 54.81 223 SER A O 1
#

Solvent-accessible surface area (backbone atoms only — not comparable to full-atom values): 11716 Å² total; per-residue (Å²): 137,84,85,84,74,81,76,75,52,74,62,60,60,50,56,55,53,54,65,74,63,56,75,72,50,75,65,57,55,49,50,53,52,48,52,56,48,36,75,77,40,79,78,45,52,71,52,31,57,50,52,20,49,56,22,40,53,41,28,74,77,66,35,68,69,28,36,57,54,16,41,55,26,26,53,51,39,38,72,78,38,77,79,44,37,61,40,36,21,50,43,10,49,44,28,36,53,54,19,73,71,39,84,52,68,71,58,19,53,51,24,40,49,53,11,49,51,31,26,52,49,20,33,70,76,43,77,77,44,56,66,37,33,49,51,42,20,54,48,25,66,74,47,66,73,94,72,64,33,56,68,59,19,45,52,30,41,55,51,39,75,67,36,87,64,47,84,77,46,57,47,74,58,47,16,48,50,26,27,54,40,14,54,46,27,45,78,66,71,36,55,68,60,14,53,54,25,18,53,49,7,34,67,62,31,65,86,36,73,46,15,51,52,23,51,52,56,51,53,67,74,73,109